Protein AF-A0A1G3LN55-F1 (afdb_monomer)

Solvent-accessible surface area (backbone atoms only — not comparable to full-atom values): 17208 Å² total; per-residue (Å²): 133,84,52,70,68,55,51,51,51,52,50,52,28,44,78,71,57,68,30,62,42,51,22,52,36,75,87,53,45,70,43,80,27,40,47,77,47,77,47,79,44,80,34,65,88,48,56,31,31,36,41,35,37,77,65,36,55,48,76,45,47,34,82,41,38,34,24,49,45,61,85,44,69,45,36,53,71,71,66,50,71,68,41,53,31,26,24,47,59,94,80,43,69,46,73,30,40,30,63,49,74,45,81,49,78,67,41,65,65,49,75,52,52,38,33,47,100,63,39,27,37,51,42,87,75,34,18,36,34,34,47,44,75,74,60,78,73,61,90,69,87,74,88,74,76,94,72,95,68,86,87,86,73,89,76,64,65,59,93,60,53,74,70,54,54,49,49,28,42,51,51,22,36,51,51,54,27,70,41,61,63,71,68,82,44,85,43,70,68,50,32,61,75,73,41,58,84,50,50,65,40,31,50,26,34,19,48,20,49,52,24,47,58,48,20,62,64,34,54,78,73,45,47,77,49,75,58,97,92,50,72,52,72,46,76,63,23,62,63,28,47,55,51,18,54,52,23,44,57,52,24,52,53,43,47,54,54,52,38,66,70,57,84,72,78,75,67,84,78,71,69,94,69,79,80,81,69,100,50,99,79,52,96,77,75,53,95,72,66,86,40,78,79,73,77,111

Nearest PDB structures (foldseek):
  6frh-assembly2_B  TM=8.136E-01  e=1.483E-07  Synechocystis sp. PCC 6803 substr. Kazusa
  1mi8-assembly1_A-2  TM=8.433E-01  e=3.214E-07  Synechocystis sp. PCC 6803
  4o1r-assembly1_A  TM=8.369E-01  e=3.794E-07  Nostoc punctiforme PCC 73102
  4e2u-assembly1_A  TM=7.409E-01  e=1.990E-06  Pyrococcus horikoshii OT3
  2jnq-assembly1_A  TM=7.695E-01  e=6.118E-05  Methanocaldococcus jannaschii

Foldseek 3Di:
DDDPVRVVVQVVCLVVQNDWFWAAALVGFTDTFTWPDKDKDFWQPFWKKWWAWPQGIDIDTQQWWFALHLVDIDGNVPDDFQRWTWFDDPRHIDTITTHDMDTDHGDRIDMFIQTPDSQWGADPRRRTITGTDCPLQPPDDDPDDDDDDDDDDPPPSPLDDPVLLLVLLQVLQVVLCVQPPRPPRNDPVCCVPPPVVCVLLSVLSSLLVSLVVVLVVCVVVWDWDDDPHDIDTDRDSVVSNVSNVVSVVVNVVVSVVVNVVDPDPPPDPDPPDPPDDPDPVDRPPDPPPPDPVNVD

Sequence (296 aa):
MLNDTQKALIKAAFDQGTLKVRSVSPEGKMEWQRVLQVQRAEVPWETIQEGCTTRGDFVLTAGHRVFLNPTEKLEMQELSTGDCILTVKGEEVTWAMFRQRRTLPSRQFMYDLTADQWHNFVLHRSGIVVSNCPDKFYHFRPPEWEGNIGQYNRIFGQIWEDAELKLYLEWAVDEWDTAPPSTRVRTLNHLCNGYPEWRGAIFWQAIAHACFAMSLNWIADEFDYSIGGVSLSIEKSSKYESMKQNAEGQFDKATEQKARTVKYIRGLQQPRFGIGIRSAFGPQVGRGVLSPRNFL

Radius of gyration: 32.46 Å; Cα contacts (8 Å, |Δi|>4): 429; chains: 1; bounding box: 88×35×98 Å

pLDDT: mean 80.08, std 19.09, range [26.42, 97.31]

Structure (mmCIF, N/CA/C/O backbone):
data_AF-A0A1G3LN55-F1
#
_entry.id   AF-A0A1G3LN55-F1
#
loop_
_atom_site.group_PDB
_atom_site.id
_atom_site.type_symbol
_atom_site.label_atom_id
_atom_site.label_alt_id
_atom_site.label_comp_id
_atom_site.label_asym_id
_atom_site.label_entity_id
_atom_site.label_seq_id
_atom_site.pdbx_PDB_ins_code
_atom_site.Cartn_x
_atom_site.Cartn_y
_atom_site.Cartn_z
_atom_site.occupancy
_atom_site.B_iso_or_equiv
_atom_site.auth_seq_id
_atom_site.auth_comp_id
_atom_site.auth_asym_id
_atom_site.auth_atom_id
_atom_site.pdbx_PDB_model_num
ATOM 1 N N . MET A 1 1 ? 10.517 -13.643 -29.770 1.00 66.81 1 MET A N 1
ATOM 2 C CA . MET A 1 1 ? 11.118 -13.965 -28.455 1.00 66.81 1 MET A CA 1
ATOM 3 C C . MET A 1 1 ? 12.580 -13.560 -28.490 1.00 66.81 1 MET A C 1
ATOM 5 O O . MET A 1 1 ? 13.156 -13.611 -29.568 1.00 66.81 1 MET A O 1
ATOM 9 N N . LEU A 1 2 ? 13.152 -13.141 -27.358 1.00 85.62 2 LEU A N 1
ATOM 10 C CA . LEU A 1 2 ? 14.576 -12.799 -27.265 1.00 85.62 2 LEU A CA 1
ATOM 11 C C . LEU A 1 2 ? 15.431 -14.071 -27.200 1.00 85.62 2 LEU A C 1
ATOM 13 O O . LEU A 1 2 ? 15.057 -15.016 -26.500 1.00 85.62 2 LEU A O 1
ATOM 17 N N . ASN A 1 3 ? 16.566 -14.084 -27.897 1.00 93.81 3 ASN A N 1
ATOM 18 C CA . ASN A 1 3 ? 17.553 -15.162 -27.793 1.00 93.81 3 ASN A CA 1
ATOM 19 C C . ASN A 1 3 ? 18.407 -15.019 -26.514 1.00 93.81 3 ASN A C 1
ATOM 21 O O . ASN A 1 3 ? 18.376 -13.984 -25.843 1.00 93.81 3 ASN A O 1
ATOM 25 N N . ASP A 1 4 ? 19.159 -16.057 -26.149 1.00 94.06 4 ASP A N 1
ATOM 26 C CA . ASP A 1 4 ? 19.910 -16.062 -24.884 1.00 94.06 4 ASP A CA 1
ATOM 27 C C . ASP A 1 4 ? 21.049 -15.038 -24.863 1.00 94.06 4 ASP A C 1
ATOM 29 O O . ASP A 1 4 ? 21.309 -14.427 -23.827 1.00 94.06 4 ASP A O 1
ATOM 33 N N . THR A 1 5 ? 21.647 -14.750 -26.020 1.00 95.38 5 THR A N 1
ATOM 34 C CA . THR A 1 5 ? 22.624 -13.666 -26.175 1.00 95.38 5 THR A CA 1
ATOM 35 C C . THR A 1 5 ? 22.005 -12.306 -25.838 1.00 95.38 5 THR A C 1
ATOM 37 O O . THR A 1 5 ? 22.582 -11.534 -25.080 1.00 95.38 5 THR A O 1
ATOM 40 N N . GLN A 1 6 ? 20.800 -12.020 -26.334 1.00 93.06 6 GLN A N 1
ATOM 41 C CA . GLN A 1 6 ? 20.067 -10.786 -26.045 1.00 93.06 6 GLN A CA 1
ATOM 42 C C . GLN A 1 6 ? 19.694 -10.688 -24.564 1.00 93.06 6 GLN A C 1
ATOM 44 O O . GLN A 1 6 ? 19.837 -9.620 -23.974 1.00 93.06 6 GLN A O 1
ATOM 49 N N . LYS A 1 7 ? 19.262 -11.791 -23.939 1.00 92.62 7 LYS A N 1
ATOM 50 C CA . LYS A 1 7 ? 18.975 -11.816 -22.494 1.00 92.62 7 LYS A CA 1
ATOM 51 C C . LYS A 1 7 ? 20.227 -11.519 -21.668 1.00 92.62 7 LYS A C 1
ATOM 53 O O . LYS A 1 7 ? 20.154 -10.728 -20.732 1.00 92.62 7 LYS A O 1
ATOM 58 N N . ALA A 1 8 ? 21.365 -12.117 -22.026 1.00 94.31 8 ALA A N 1
ATOM 59 C CA . ALA A 1 8 ? 22.637 -11.880 -21.351 1.00 94.31 8 ALA A CA 1
ATOM 60 C C . ALA A 1 8 ? 23.091 -10.419 -21.485 1.00 94.31 8 ALA A C 1
ATOM 62 O O . ALA A 1 8 ? 23.514 -9.824 -20.497 1.00 94.31 8 ALA A O 1
ATOM 63 N N . LEU A 1 9 ? 22.930 -9.818 -22.669 1.00 95.12 9 LEU A N 1
ATOM 64 C CA . LEU A 1 9 ? 23.232 -8.402 -22.897 1.00 95.12 9 LEU A CA 1
ATOM 65 C C . LEU A 1 9 ? 22.338 -7.474 -22.067 1.00 95.12 9 LEU A C 1
ATOM 67 O O . LEU A 1 9 ? 22.842 -6.533 -21.463 1.00 95.12 9 LEU A O 1
ATOM 71 N N . ILE A 1 10 ? 21.030 -7.745 -21.995 1.00 94.06 10 ILE A N 1
ATOM 72 C CA . ILE A 1 10 ? 20.096 -6.952 -21.178 1.00 94.06 10 ILE A CA 1
ATOM 73 C C . ILE A 1 10 ? 20.454 -7.059 -19.696 1.00 94.06 10 ILE A C 1
ATOM 75 O O . ILE A 1 10 ? 20.487 -6.043 -19.006 1.00 94.06 10 ILE A O 1
ATOM 79 N N . LYS A 1 11 ? 20.756 -8.271 -19.215 1.00 93.44 11 LYS A N 1
ATOM 80 C CA . LYS A 1 11 ? 21.173 -8.489 -17.828 1.00 93.44 11 LYS A CA 1
ATOM 81 C C . LYS A 1 11 ? 22.470 -7.740 -17.516 1.00 93.44 11 LYS A C 1
ATOM 83 O O . LYS A 1 11 ? 22.507 -6.992 -16.551 1.00 93.44 11 LYS A O 1
ATOM 88 N N . ALA A 1 12 ? 23.484 -7.860 -18.373 1.00 95.31 12 ALA A N 1
ATOM 89 C CA . ALA A 1 12 ? 24.742 -7.138 -18.207 1.00 95.31 12 ALA A CA 1
ATOM 90 C C . ALA A 1 12 ? 24.539 -5.613 -18.213 1.00 95.31 12 ALA A C 1
ATOM 92 O O . ALA A 1 12 ? 25.119 -4.917 -17.385 1.00 95.31 12 ALA A O 1
ATOM 93 N N . ALA A 1 13 ? 23.685 -5.092 -19.101 1.00 95.50 13 ALA A N 1
ATOM 94 C CA . ALA A 1 13 ? 23.355 -3.669 -19.137 1.00 95.50 13 ALA A CA 1
ATOM 95 C C . ALA A 1 13 ? 22.621 -3.209 -17.867 1.00 95.50 13 ALA A C 1
ATOM 97 O O . ALA A 1 13 ? 22.861 -2.104 -17.382 1.00 95.50 13 ALA A O 1
ATOM 98 N N . PHE A 1 14 ? 21.739 -4.041 -17.309 1.00 93.44 14 PHE A N 1
ATOM 99 C CA . PHE A 1 14 ? 21.073 -3.751 -16.041 1.00 93.44 14 PHE A CA 1
ATOM 100 C C . PHE A 1 14 ? 22.071 -3.732 -14.877 1.00 93.44 14 PHE A C 1
ATOM 102 O O . PHE A 1 14 ? 22.136 -2.737 -14.159 1.00 93.44 14 PHE A O 1
ATOM 109 N N . ASP A 1 15 ? 22.910 -4.766 -14.760 1.00 91.81 15 ASP A N 1
ATOM 110 C CA . ASP A 1 15 ? 23.925 -4.896 -13.705 1.00 91.81 15 ASP A CA 1
ATOM 111 C C . ASP A 1 15 ? 24.950 -3.742 -13.748 1.00 91.81 15 ASP A C 1
ATOM 113 O O . ASP A 1 15 ? 25.413 -3.264 -12.715 1.00 91.81 15 ASP A O 1
ATOM 117 N N . GLN A 1 16 ? 25.269 -3.240 -14.947 1.00 94.56 16 GLN A N 1
ATOM 118 C CA . GLN A 1 16 ? 26.146 -2.081 -15.160 1.00 94.56 16 GLN A CA 1
ATOM 119 C C . GLN A 1 16 ? 25.432 -0.726 -15.013 1.00 94.56 16 GLN A C 1
ATOM 121 O O . GLN A 1 16 ? 26.077 0.319 -15.090 1.00 94.56 16 GLN A O 1
ATOM 126 N N . GLY A 1 17 ? 24.106 -0.708 -14.847 1.00 91.88 17 GLY A N 1
ATOM 127 C CA . GLY A 1 17 ? 23.321 0.524 -14.765 1.00 91.88 17 GLY A CA 1
ATOM 128 C C . GLY A 1 17 ? 23.190 1.295 -16.082 1.00 91.88 17 GLY A C 1
ATOM 129 O O . GLY A 1 17 ? 22.869 2.482 -16.069 1.00 91.88 17 GLY A O 1
ATOM 130 N N . THR A 1 18 ? 23.444 0.649 -17.219 1.00 95.88 18 THR A N 1
ATOM 131 C CA . THR A 1 18 ? 23.357 1.244 -18.560 1.00 95.88 18 THR A CA 1
ATOM 132 C C . THR A 1 18 ? 22.047 0.915 -19.274 1.00 95.88 18 THR A C 1
ATOM 134 O O . THR A 1 18 ? 21.755 1.515 -20.310 1.00 95.88 18 THR A O 1
ATOM 137 N N . LEU A 1 19 ? 21.232 0.003 -18.727 1.00 96.19 19 LEU A N 1
ATOM 138 C CA . LEU A 1 19 ? 19.910 -0.306 -19.263 1.00 96.19 19 LEU A CA 1
ATOM 139 C C . LEU A 1 19 ? 18.981 0.905 -19.126 1.00 96.19 19 LEU A C 1
ATOM 141 O O . LEU A 1 19 ? 18.782 1.433 -18.030 1.00 96.19 19 LEU A O 1
ATOM 145 N N . LYS A 1 20 ? 18.387 1.317 -20.249 1.00 95.44 20 LYS A N 1
ATOM 146 C CA . LYS A 1 20 ? 17.459 2.446 -20.319 1.00 95.44 20 LYS A CA 1
ATOM 147 C C . LYS A 1 20 ? 16.117 2.042 -20.912 1.00 95.44 20 LYS A C 1
ATOM 149 O O . LYS A 1 20 ? 16.038 1.156 -21.761 1.00 95.44 20 LYS A O 1
ATOM 154 N N . VAL A 1 21 ? 15.078 2.752 -20.499 1.00 94.94 21 VAL A N 1
ATOM 155 C CA . VAL A 1 21 ? 13.712 2.664 -21.018 1.00 94.94 21 VAL A CA 1
ATOM 156 C C . VAL A 1 21 ? 13.250 4.037 -21.477 1.00 94.94 21 VAL A C 1
ATOM 158 O O . VAL A 1 21 ? 13.750 5.062 -21.018 1.00 94.94 21 VAL A O 1
ATOM 161 N N . ARG A 1 22 ? 12.295 4.058 -22.404 1.00 95.75 22 ARG A N 1
ATOM 162 C CA . ARG A 1 22 ? 11.648 5.306 -22.810 1.00 95.75 22 ARG A CA 1
ATOM 163 C C . ARG A 1 22 ? 10.697 5.742 -21.709 1.00 95.75 22 ARG A C 1
ATOM 165 O O . ARG A 1 22 ? 9.864 4.943 -21.288 1.00 95.75 22 ARG A O 1
ATOM 172 N N . SER A 1 23 ? 10.821 6.990 -21.300 1.00 95.06 23 SER A N 1
ATOM 173 C CA . SER A 1 23 ? 10.019 7.663 -20.287 1.00 95.06 23 SER A CA 1
ATOM 174 C C . SER A 1 23 ? 9.552 9.008 -20.843 1.00 95.06 23 SER A C 1
ATOM 176 O O . SER A 1 23 ? 10.120 9.501 -21.820 1.00 95.06 23 SER A O 1
ATOM 178 N N . VAL A 1 24 ? 8.503 9.586 -20.268 1.00 95.62 24 VAL A N 1
ATOM 179 C CA . VAL A 1 24 ? 7.967 10.890 -20.667 1.00 95.62 24 VAL A CA 1
ATOM 180 C C . VAL A 1 24 ? 8.116 11.874 -19.511 1.00 95.62 24 VAL A C 1
ATOM 182 O O . VAL A 1 24 ? 7.662 11.597 -18.402 1.00 95.62 24 VAL A O 1
ATOM 185 N N . SER A 1 25 ? 8.766 13.008 -19.774 1.00 93.44 25 SER A N 1
ATOM 186 C CA . SER A 1 25 ? 8.948 14.088 -18.804 1.00 93.44 25 SER A CA 1
ATOM 187 C C . SER A 1 25 ? 7.628 14.833 -18.541 1.00 93.44 25 SER A C 1
ATOM 189 O O . SER A 1 25 ? 6.718 14.769 -19.376 1.00 93.44 25 SER A O 1
ATOM 191 N N . PRO A 1 26 ? 7.511 15.596 -17.438 1.00 90.94 26 PRO A N 1
ATOM 192 C CA . PRO A 1 26 ? 6.339 16.434 -17.159 1.00 90.94 26 PRO A CA 1
ATOM 193 C C . PRO A 1 26 ? 6.025 17.458 -18.263 1.00 90.94 26 PRO A C 1
ATOM 195 O O . PRO A 1 26 ? 4.875 17.843 -18.451 1.00 90.94 26 PRO A O 1
ATOM 198 N N . GLU A 1 27 ? 7.029 17.871 -19.037 1.00 91.88 27 GLU A N 1
ATOM 199 C CA . GLU A 1 27 ? 6.886 18.769 -20.190 1.00 91.88 27 GLU A CA 1
ATOM 200 C C . GLU A 1 27 ? 6.427 18.041 -21.466 1.00 91.88 27 GLU A C 1
ATOM 202 O O . GLU A 1 27 ? 6.316 18.657 -22.526 1.00 91.88 27 GLU A O 1
ATOM 207 N N . GLY A 1 28 ? 6.186 16.728 -21.395 1.00 92.00 28 GLY A N 1
ATOM 208 C CA . GLY A 1 28 ? 5.745 15.916 -22.526 1.00 92.00 28 GLY A CA 1
ATOM 209 C C . GLY A 1 28 ? 6.860 15.559 -23.506 1.00 92.00 28 GLY A C 1
ATOM 210 O O . GLY A 1 28 ? 6.577 15.304 -24.677 1.00 92.00 28 GLY A O 1
ATOM 211 N N . LYS A 1 29 ? 8.124 15.535 -23.063 1.00 94.19 29 LYS A N 1
ATOM 212 C CA . LYS A 1 29 ? 9.258 15.096 -23.890 1.00 94.19 29 LYS A CA 1
ATOM 213 C C . LYS A 1 29 ? 9.589 13.636 -23.622 1.00 94.19 29 LYS A C 1
ATOM 215 O O . LYS A 1 29 ? 9.590 13.198 -22.477 1.00 94.19 29 LYS A O 1
ATOM 220 N N . MET A 1 30 ? 9.882 12.883 -24.679 1.00 95.00 30 MET A N 1
ATOM 221 C CA . MET A 1 30 ? 10.341 11.503 -24.546 1.00 95.00 30 MET A CA 1
ATOM 222 C C . MET A 1 30 ? 11.847 11.474 -24.298 1.00 95.00 30 MET A C 1
ATOM 224 O O . MET A 1 30 ? 12.619 12.051 -25.062 1.00 95.00 30 MET A O 1
ATOM 228 N N . GLU A 1 31 ? 12.259 10.767 -23.252 1.00 95.38 31 GLU A N 1
ATOM 229 C CA . GLU A 1 31 ? 13.654 10.639 -22.848 1.00 95.38 31 GLU A CA 1
ATOM 230 C C . GLU A 1 31 ? 14.001 9.193 -22.488 1.00 95.38 31 GLU A C 1
ATOM 232 O O . GLU A 1 31 ? 13.156 8.400 -22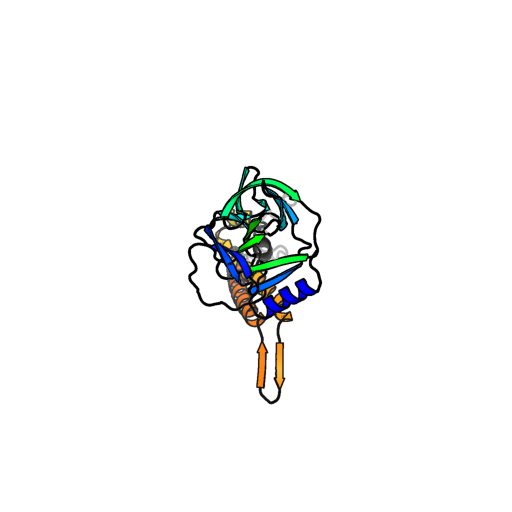.066 1.00 95.38 31 GLU A O 1
ATOM 237 N N . TRP A 1 32 ? 15.278 8.842 -22.640 1.00 95.25 32 TRP A N 1
ATOM 238 C CA . TRP A 1 32 ? 15.796 7.547 -22.213 1.00 95.25 32 TRP A CA 1
ATOM 239 C C . TRP A 1 32 ? 16.266 7.618 -20.765 1.00 95.25 32 TRP A C 1
ATOM 241 O O . TRP A 1 32 ? 17.344 8.147 -20.488 1.00 95.25 32 TRP A O 1
ATOM 251 N N . GLN A 1 33 ? 15.489 7.019 -19.870 1.00 94.50 33 GLN A N 1
ATOM 252 C CA . GLN A 1 33 ? 15.767 6.986 -18.439 1.00 94.50 33 GLN A CA 1
ATOM 253 C C . GLN A 1 33 ? 16.345 5.642 -18.019 1.00 94.50 33 GLN A C 1
ATOM 255 O O . GLN A 1 33 ? 16.006 4.599 -18.582 1.00 94.50 33 GLN A O 1
ATOM 260 N N . ARG A 1 34 ? 17.255 5.664 -17.045 1.00 93.62 34 ARG A N 1
ATOM 261 C CA . ARG A 1 34 ? 17.884 4.453 -16.510 1.00 93.62 34 ARG A CA 1
ATOM 262 C C . ARG A 1 34 ? 16.844 3.594 -15.789 1.00 93.62 34 ARG A C 1
ATOM 264 O O . ARG A 1 34 ? 15.972 4.113 -15.099 1.00 93.62 34 ARG A O 1
ATOM 271 N N . VAL A 1 35 ? 16.960 2.275 -15.919 1.00 91.75 35 VAL A N 1
ATOM 272 C CA . VAL A 1 35 ? 16.199 1.333 -15.090 1.00 91.75 35 VAL A CA 1
ATOM 273 C C . VAL A 1 35 ? 16.936 1.146 -13.767 1.00 91.75 35 VAL A C 1
ATOM 275 O O . VAL A 1 35 ? 18.089 0.717 -13.751 1.00 91.75 35 VAL A O 1
ATOM 278 N N . LEU A 1 36 ? 16.275 1.485 -12.665 1.00 86.81 36 LEU A N 1
ATOM 279 C CA . LEU A 1 36 ? 16.809 1.383 -11.307 1.00 86.81 36 LEU A CA 1
ATOM 280 C C . LEU A 1 36 ? 16.535 0.010 -10.695 1.00 86.81 36 LEU A C 1
ATOM 282 O O . LEU A 1 36 ? 17.406 -0.578 -10.062 1.00 86.81 36 LEU A O 1
ATOM 286 N N . GLN A 1 37 ? 15.328 -0.511 -10.907 1.00 85.81 37 GLN A N 1
ATOM 287 C CA . GLN A 1 37 ? 14.884 -1.777 -10.337 1.00 85.81 37 GLN A CA 1
ATOM 288 C C . GLN A 1 37 ? 13.956 -2.494 -11.312 1.00 85.81 37 GLN A C 1
ATOM 290 O O . GLN A 1 37 ? 13.260 -1.864 -12.105 1.00 85.81 37 GLN A O 1
ATOM 295 N N . VAL A 1 38 ? 13.938 -3.819 -11.233 1.00 87.44 38 VAL A N 1
ATOM 296 C CA . VAL A 1 38 ? 12.929 -4.669 -11.864 1.00 87.44 38 VAL A CA 1
ATOM 297 C C . VAL A 1 38 ? 12.271 -5.501 -10.774 1.00 87.44 38 VAL A C 1
ATOM 299 O O . VAL A 1 38 ? 12.951 -5.997 -9.875 1.00 87.44 38 VAL A O 1
ATOM 302 N N . GLN A 1 39 ? 10.952 -5.624 -10.827 1.00 83.69 39 GLN A N 1
ATOM 303 C CA . GLN A 1 39 ? 10.164 -6.284 -9.797 1.00 83.69 39 GLN A CA 1
ATOM 304 C C . GLN A 1 39 ? 9.295 -7.377 -10.412 1.00 83.69 39 GLN A C 1
ATOM 306 O O . GLN A 1 39 ? 8.778 -7.254 -11.525 1.00 83.69 39 GLN A O 1
ATOM 311 N N . ARG A 1 40 ? 9.148 -8.469 -9.664 1.00 86.00 40 ARG A N 1
ATOM 312 C CA . ARG A 1 40 ? 8.197 -9.545 -9.937 1.00 86.00 40 ARG A CA 1
ATOM 313 C C . ARG A 1 40 ? 7.280 -9.635 -8.727 1.00 86.00 40 ARG A C 1
ATOM 315 O O . ARG A 1 40 ? 7.716 -10.133 -7.693 1.00 86.00 40 ARG A O 1
ATOM 322 N N . ALA A 1 41 ? 6.048 -9.172 -8.877 1.00 79.69 41 ALA A N 1
ATOM 323 C CA . ALA A 1 41 ? 5.046 -9.195 -7.820 1.00 79.69 41 ALA A CA 1
ATOM 324 C C . ALA A 1 41 ? 4.159 -10.436 -7.954 1.00 79.69 41 ALA A C 1
ATOM 326 O O . ALA A 1 41 ? 3.776 -10.808 -9.069 1.00 79.69 41 ALA A O 1
ATOM 327 N N . GLU A 1 42 ? 3.832 -11.063 -6.825 1.00 79.00 42 GLU A N 1
ATOM 328 C CA . GLU A 1 42 ? 2.742 -12.035 -6.755 1.00 79.00 42 GLU A CA 1
ATOM 329 C C . GLU A 1 42 ? 1.413 -11.290 -6.760 1.00 79.00 42 GLU A C 1
ATOM 331 O O . GLU A 1 42 ? 1.221 -10.358 -5.989 1.00 79.00 42 GLU A O 1
ATOM 336 N N . VAL A 1 43 ? 0.514 -11.665 -7.669 1.00 82.69 43 VAL A N 1
ATOM 337 C CA . VAL A 1 43 ? -0.764 -10.963 -7.864 1.00 82.69 43 VAL A CA 1
ATOM 338 C C . VAL A 1 43 ? -1.983 -11.890 -8.032 1.00 82.69 43 VAL A C 1
ATOM 340 O O . VAL A 1 43 ? -2.902 -11.544 -8.778 1.00 82.69 43 VAL A O 1
ATOM 343 N N . PRO A 1 44 ? -2.059 -13.072 -7.381 1.00 78.56 44 PRO A N 1
ATOM 344 C CA . PRO A 1 44 ? -3.189 -13.980 -7.584 1.00 78.56 44 PRO A CA 1
ATOM 345 C C . PRO A 1 44 ? -4.534 -13.400 -7.110 1.00 78.56 44 PRO A C 1
ATOM 347 O O . PRO A 1 44 ? -5.577 -13.857 -7.575 1.00 78.56 44 PRO A O 1
ATOM 350 N N . TRP A 1 45 ? -4.512 -12.404 -6.217 1.00 83.50 45 TRP A N 1
ATOM 351 C CA . TRP A 1 45 ? -5.690 -11.685 -5.715 1.00 83.50 45 TRP A CA 1
ATOM 352 C C . TRP A 1 45 ? -6.064 -10.445 -6.542 1.00 83.50 45 TRP A C 1
ATOM 354 O O . TRP A 1 45 ? -7.148 -9.897 -6.359 1.00 83.50 45 TRP A O 1
ATOM 364 N N . GLU A 1 46 ? -5.197 -9.990 -7.449 1.00 84.88 46 GLU A N 1
ATOM 365 C CA . GLU A 1 46 ? -5.453 -8.793 -8.251 1.00 84.88 46 GLU A CA 1
ATOM 366 C C . GLU A 1 46 ? -6.359 -9.095 -9.446 1.00 84.88 46 GLU A C 1
ATOM 368 O O . GLU A 1 46 ? -6.292 -10.152 -10.083 1.00 84.88 46 GLU A O 1
ATOM 373 N N . THR A 1 47 ? -7.160 -8.103 -9.830 1.00 89.75 47 THR A N 1
ATOM 374 C CA . THR A 1 47 ? -7.915 -8.171 -11.084 1.00 89.75 47 THR A CA 1
ATOM 375 C C . THR A 1 47 ? -7.004 -7.790 -12.246 1.00 89.75 47 THR A C 1
ATOM 377 O O . THR A 1 47 ? -6.528 -6.659 -12.328 1.00 89.75 47 THR A O 1
ATOM 380 N N . ILE A 1 48 ? -6.779 -8.719 -13.176 1.00 95.06 48 ILE A N 1
ATOM 381 C CA . ILE A 1 48 ? -5.982 -8.472 -14.383 1.00 95.06 48 ILE A CA 1
ATOM 382 C C . ILE A 1 48 ? -6.900 -8.001 -15.509 1.00 95.06 48 ILE A C 1
ATOM 384 O O . ILE A 1 48 ? -7.899 -8.651 -15.818 1.00 95.06 48 ILE A O 1
ATOM 388 N N . GLN A 1 49 ? -6.553 -6.889 -16.153 1.00 95.62 49 GLN A N 1
ATOM 389 C CA . GLN A 1 49 ? -7.325 -6.315 -17.251 1.00 95.62 49 GLN A CA 1
ATOM 390 C C . GLN A 1 49 ? -6.464 -6.172 -18.505 1.00 95.62 49 GLN A C 1
ATOM 392 O O . GLN A 1 49 ? -5.304 -5.766 -18.448 1.00 95.62 49 GLN A O 1
ATOM 397 N N . GLU A 1 50 ? -7.045 -6.496 -19.656 1.00 96.75 50 GLU A N 1
ATOM 398 C CA . GLU A 1 50 ? -6.505 -6.113 -20.955 1.00 96.75 50 GLU A CA 1
ATOM 399 C C . GLU A 1 50 ? -7.252 -4.883 -21.466 1.00 96.75 50 GLU A C 1
ATOM 401 O O . GLU A 1 50 ? -8.478 -4.908 -21.600 1.00 96.75 50 GLU A O 1
ATOM 406 N N . GLY A 1 51 ? -6.507 -3.817 -21.739 1.00 95.81 51 GLY A N 1
ATOM 407 C CA . GLY A 1 51 ? -6.992 -2.607 -22.381 1.00 95.81 51 GLY A CA 1
ATOM 408 C C . GLY A 1 51 ? -6.653 -2.601 -23.865 1.00 95.81 51 GLY A C 1
ATOM 409 O O . GLY A 1 51 ? -5.556 -2.988 -24.264 1.00 95.81 51 GLY A O 1
ATOM 410 N N . CYS A 1 52 ? -7.588 -2.128 -24.683 1.00 96.00 52 CYS A N 1
ATOM 411 C CA . CYS A 1 52 ? -7.410 -1.954 -26.119 1.00 96.00 52 CYS A CA 1
ATOM 412 C C . CYS A 1 52 ? -7.443 -0.463 -26.457 1.00 96.00 52 CYS A C 1
ATOM 414 O O . CYS A 1 52 ? -8.395 0.242 -26.110 1.00 96.00 52 CYS A O 1
ATOM 416 N N . THR A 1 53 ? -6.423 0.022 -27.163 1.00 95.50 53 THR A N 1
ATOM 417 C CA . THR A 1 53 ? -6.388 1.389 -27.704 1.00 95.50 53 THR A CA 1
ATOM 418 C C . THR A 1 53 ? -6.451 1.379 -29.228 1.00 95.50 53 THR A C 1
ATOM 420 O O . THR A 1 53 ? -6.311 0.344 -29.877 1.00 95.50 53 THR A O 1
ATOM 423 N N . THR A 1 54 ? -6.560 2.556 -29.842 1.00 93.81 54 THR A N 1
ATOM 424 C CA . THR A 1 54 ? -6.350 2.720 -31.291 1.00 93.81 54 THR A CA 1
ATOM 425 C C . THR A 1 54 ? -4.949 2.325 -31.775 1.00 93.81 54 THR A C 1
ATOM 427 O O . THR A 1 54 ? -4.751 2.228 -32.985 1.00 93.81 54 THR A O 1
ATOM 430 N N . ARG A 1 55 ? -3.974 2.122 -30.877 1.00 89.94 55 ARG A N 1
ATOM 431 C CA . ARG A 1 55 ? -2.577 1.792 -31.213 1.00 89.94 55 ARG A CA 1
ATOM 432 C C . ARG A 1 55 ? -2.166 0.365 -30.882 1.00 89.94 55 ARG A C 1
ATOM 434 O O . ARG A 1 55 ? -1.141 -0.089 -31.378 1.00 89.94 55 ARG A O 1
ATOM 441 N N . GLY A 1 56 ? -2.957 -0.333 -30.081 1.00 92.31 56 GLY A N 1
ATOM 442 C CA . GLY A 1 56 ? -2.683 -1.703 -29.685 1.00 92.31 56 GLY A CA 1
ATOM 443 C C . GLY A 1 56 ? -3.140 -2.000 -28.268 1.00 92.31 56 GLY A C 1
ATOM 444 O O . GLY A 1 56 ? -3.626 -1.122 -27.543 1.00 92.31 56 GLY A O 1
ATOM 445 N N . ASP A 1 57 ? -2.944 -3.258 -27.900 1.00 95.12 57 ASP A N 1
ATOM 446 C CA . ASP A 1 57 ? -3.433 -3.824 -26.652 1.00 95.12 57 ASP A CA 1
ATOM 447 C C . ASP A 1 57 ? -2.341 -3.848 -25.585 1.00 95.12 57 ASP A C 1
ATOM 449 O O . ASP A 1 57 ? -1.142 -3.960 -25.872 1.00 95.12 57 ASP A O 1
ATOM 453 N N . PHE A 1 58 ? -2.763 -3.762 -24.332 1.00 95.44 58 PHE A N 1
ATOM 454 C CA . PHE A 1 58 ? -1.897 -3.789 -23.164 1.00 95.44 58 PHE A CA 1
ATOM 455 C C . PHE A 1 58 ? -2.575 -4.526 -22.014 1.00 95.44 58 PHE A C 1
ATOM 457 O O . PHE A 1 58 ? -3.796 -4.603 -21.953 1.00 95.44 58 PHE A O 1
ATOM 464 N N . VAL A 1 59 ? -1.779 -5.087 -21.104 1.00 95.44 59 VAL A N 1
ATOM 465 C CA . VAL A 1 59 ? -2.278 -5.859 -19.960 1.00 95.44 59 VAL A CA 1
ATOM 466 C C . VAL A 1 59 ? -1.691 -5.284 -18.686 1.00 95.44 59 VAL A C 1
ATOM 468 O O . VAL A 1 59 ? -0.471 -5.177 -18.584 1.00 95.44 59 VAL A O 1
ATOM 471 N N . LEU A 1 60 ? -2.555 -4.951 -17.733 1.00 93.69 60 LEU A N 1
ATOM 472 C CA . LEU A 1 60 ? -2.212 -4.334 -16.454 1.00 93.69 60 LEU A CA 1
ATOM 473 C C . LEU A 1 60 ? -3.066 -4.924 -15.324 1.00 93.69 60 LEU A C 1
ATOM 475 O O . LEU A 1 60 ? -4.068 -5.597 -15.574 1.00 93.69 60 LEU A O 1
ATOM 479 N N . THR A 1 61 ? -2.678 -4.671 -14.075 1.00 92.06 61 THR A N 1
ATOM 480 C CA . THR A 1 61 ? -3.590 -4.839 -12.934 1.00 92.06 61 THR A CA 1
ATOM 481 C C . THR A 1 61 ? -4.623 -3.706 -12.933 1.00 92.06 61 THR A C 1
ATOM 483 O O . THR A 1 61 ? -4.368 -2.621 -13.457 1.00 92.06 61 THR A O 1
ATOM 486 N N . ALA A 1 62 ? -5.803 -3.951 -12.365 1.00 89.00 62 ALA A N 1
ATOM 487 C CA . ALA A 1 62 ? -6.915 -3.000 -12.331 1.00 89.00 62 ALA A CA 1
ATOM 488 C C . ALA A 1 62 ? -6.551 -1.656 -11.670 1.00 89.00 62 ALA A C 1
ATOM 490 O O . ALA A 1 62 ? -6.950 -0.610 -12.176 1.00 89.00 62 ALA A O 1
ATOM 491 N N . GLY A 1 63 ? -5.755 -1.682 -10.595 1.00 86.81 63 GLY A N 1
ATOM 492 C CA . GLY A 1 63 ? -5.271 -0.478 -9.907 1.00 86.81 63 GLY A CA 1
ATOM 493 C C . GLY A 1 63 ? -4.043 0.181 -10.549 1.00 86.81 63 GLY A C 1
ATOM 494 O O . GLY A 1 63 ? -3.565 1.202 -10.060 1.00 86.81 63 GLY A O 1
ATOM 495 N N . HIS A 1 64 ? -3.488 -0.381 -11.630 1.00 88.25 64 HIS A N 1
ATOM 496 C CA . HIS A 1 64 ? -2.317 0.212 -12.271 1.00 88.25 64 HIS A CA 1
ATOM 497 C C . HIS A 1 64 ? -2.691 1.502 -13.000 1.00 88.25 64 HIS A C 1
ATOM 499 O O . HIS A 1 64 ? -3.738 1.584 -13.644 1.00 88.25 64 HIS A O 1
ATOM 505 N N . ARG A 1 65 ? -1.811 2.503 -12.941 1.00 91.19 65 ARG A N 1
ATOM 506 C CA . ARG A 1 65 ? -2.092 3.843 -13.463 1.00 91.19 65 ARG A CA 1
ATOM 507 C C . ARG A 1 65 ? -1.514 4.051 -14.857 1.00 91.19 65 ARG A C 1
ATOM 509 O O . ARG A 1 65 ? -0.323 3.832 -15.087 1.00 91.19 65 ARG A O 1
ATOM 516 N N . VAL A 1 66 ? -2.349 4.551 -15.761 1.00 93.62 66 VAL A N 1
ATOM 517 C CA . VAL A 1 66 ? -1.958 5.030 -17.092 1.00 93.62 66 VAL A CA 1
ATOM 518 C C . VAL A 1 66 ? -2.002 6.554 -17.127 1.00 93.62 66 VAL A C 1
ATOM 520 O O . VAL A 1 66 ? -2.768 7.171 -16.390 1.00 93.62 66 VAL A O 1
ATOM 523 N N . PHE A 1 67 ? -1.195 7.175 -17.979 1.00 95.44 67 PHE A N 1
ATOM 524 C CA . PHE A 1 67 ? -1.199 8.631 -18.131 1.00 95.44 67 PHE A CA 1
ATOM 525 C C . PHE A 1 67 ? -2.247 9.075 -19.157 1.00 95.44 67 PHE A C 1
ATOM 527 O O . PHE A 1 67 ? -2.311 8.509 -20.247 1.00 95.44 67 PHE A O 1
ATOM 534 N N . LEU A 1 68 ? -3.033 10.107 -18.844 1.00 94.19 68 LEU A N 1
ATOM 535 C CA . LEU A 1 68 ? -3.916 10.791 -19.805 1.00 94.19 68 LEU A CA 1
ATOM 536 C C . LEU A 1 68 ? -3.174 11.951 -20.489 1.00 94.19 68 LEU A C 1
ATOM 538 O O . LEU A 1 68 ? -3.275 12.182 -21.695 1.00 94.19 68 LEU A O 1
ATOM 542 N N . ASN A 1 69 ? -2.345 12.645 -19.717 1.00 93.31 69 ASN A N 1
ATOM 543 C CA . ASN A 1 69 ? -1.381 13.646 -20.160 1.00 93.31 69 ASN A CA 1
ATOM 544 C C . ASN A 1 69 ? -0.107 13.504 -19.297 1.00 93.31 69 ASN A C 1
ATOM 546 O O . ASN A 1 69 ? -0.092 12.653 -18.413 1.00 93.31 69 ASN A O 1
ATOM 550 N N . PRO A 1 70 ? 0.983 14.254 -19.544 1.00 90.94 70 PRO A N 1
ATOM 551 C CA . PRO A 1 70 ? 2.252 14.048 -18.833 1.00 90.94 70 PRO A CA 1
ATOM 552 C C . PRO A 1 70 ? 2.197 14.146 -17.299 1.00 90.94 70 PRO A C 1
ATOM 554 O O . PRO A 1 70 ? 3.087 13.622 -16.632 1.00 90.94 70 PRO A O 1
ATOM 557 N N . THR A 1 71 ? 1.174 14.786 -16.727 1.00 87.69 71 THR A N 1
ATOM 558 C CA . THR A 1 71 ? 1.047 15.003 -15.276 1.00 87.69 71 THR A CA 1
ATOM 559 C C . THR A 1 71 ? -0.184 14.336 -14.658 1.00 87.69 71 THR A C 1
ATOM 561 O O . THR A 1 71 ? -0.212 14.108 -13.450 1.00 87.69 71 THR A O 1
ATOM 564 N N . GLU A 1 72 ? -1.178 13.966 -15.462 1.00 89.44 72 GLU A N 1
ATOM 565 C CA . GLU A 1 72 ? -2.435 13.365 -15.024 1.00 89.44 72 GLU A CA 1
ATOM 566 C C . GLU A 1 72 ? -2.476 11.865 -15.306 1.00 89.44 72 GLU A C 1
ATOM 568 O O . GLU A 1 72 ? -2.157 11.397 -16.406 1.00 89.44 72 GLU A O 1
ATOM 573 N N . LYS A 1 73 ? -2.917 11.105 -14.302 1.00 91.56 73 LYS A N 1
ATOM 574 C CA . LYS A 1 73 ? -2.978 9.647 -14.338 1.00 91.56 73 LYS A CA 1
ATOM 575 C C . LYS A 1 73 ? -4.364 9.167 -13.937 1.00 91.56 73 LYS A C 1
ATOM 577 O O . LYS A 1 73 ? -4.986 9.770 -13.069 1.00 91.56 73 LYS A O 1
ATOM 582 N N . LEU A 1 74 ? -4.777 8.042 -14.504 1.00 91.12 74 LEU A N 1
ATOM 583 C CA . LEU A 1 74 ? -6.021 7.363 -14.166 1.00 91.12 74 LEU A CA 1
ATOM 584 C C . LEU A 1 74 ? -5.762 5.868 -13.967 1.00 91.12 74 LEU A C 1
ATOM 586 O O . LEU A 1 74 ? -4.876 5.299 -14.613 1.00 91.12 74 LEU A O 1
ATOM 590 N N . GLU A 1 75 ? -6.501 5.227 -13.066 1.00 92.19 75 GLU A N 1
ATOM 591 C CA . GLU A 1 75 ? -6.395 3.781 -12.880 1.00 92.19 75 GLU A CA 1
ATOM 592 C C . GLU A 1 75 ? -7.011 3.023 -14.061 1.00 92.19 75 GLU A C 1
ATOM 594 O O . GLU A 1 75 ? -7.990 3.453 -14.672 1.00 92.19 75 GLU A O 1
ATOM 599 N N . MET A 1 76 ? -6.454 1.855 -14.381 1.00 92.31 76 MET A N 1
ATOM 600 C CA . MET A 1 76 ? -6.918 1.012 -15.485 1.00 92.31 76 MET A CA 1
ATOM 601 C C . MET A 1 76 ? -8.418 0.677 -15.365 1.00 92.31 76 MET A C 1
ATOM 603 O O . MET A 1 76 ? -9.140 0.669 -16.364 1.00 92.31 76 MET A O 1
ATOM 607 N N . GLN A 1 77 ? -8.909 0.460 -14.143 1.00 92.25 77 GLN A N 1
ATOM 608 C CA . GLN A 1 77 ? -10.322 0.186 -13.863 1.00 92.25 77 GLN A CA 1
ATOM 609 C C . GLN A 1 77 ? -11.264 1.388 -14.038 1.00 92.25 77 GLN A C 1
ATOM 611 O O . GLN A 1 77 ? -12.476 1.202 -14.184 1.00 92.25 77 GLN A O 1
ATOM 616 N N . GLU A 1 78 ? -10.733 2.606 -14.051 1.00 93.31 78 GLU A N 1
ATOM 617 C CA . GLU A 1 78 ? -11.503 3.846 -14.189 1.00 93.31 78 GLU A CA 1
ATOM 618 C C . GLU A 1 78 ? -11.599 4.307 -15.653 1.00 93.31 78 GLU A C 1
ATOM 620 O O . GLU A 1 78 ? -12.507 5.061 -15.997 1.00 93.31 78 GLU A O 1
ATOM 625 N N . LEU A 1 79 ? -10.737 3.790 -16.539 1.00 94.19 79 LEU A N 1
ATOM 626 C CA . LEU A 1 79 ? -10.745 4.128 -17.965 1.00 94.19 79 LEU A CA 1
ATOM 627 C C . LEU A 1 79 ? -12.067 3.777 -18.650 1.00 94.19 79 LEU A C 1
ATOM 629 O O . LEU A 1 79 ? -12.520 2.624 -18.641 1.00 94.19 79 LEU A O 1
ATOM 633 N N . SER A 1 80 ? -12.623 4.768 -19.333 1.00 95.69 80 SER A N 1
ATOM 634 C CA . SER A 1 80 ? -13.852 4.698 -20.109 1.00 95.69 80 SER A CA 1
ATOM 635 C C . SER A 1 80 ? -13.578 4.769 -21.609 1.00 95.69 80 SER A C 1
ATOM 637 O O . SER A 1 80 ? -12.574 5.298 -22.085 1.00 95.69 80 SER A O 1
ATOM 639 N N . THR A 1 81 ? -14.480 4.182 -22.398 1.00 96.12 81 THR A N 1
ATOM 640 C CA . THR A 1 81 ? -14.360 4.215 -23.863 1.00 96.12 81 THR A CA 1
ATOM 641 C C . THR A 1 81 ? -14.420 5.659 -24.352 1.00 96.12 81 THR A C 1
ATOM 643 O O . THR A 1 81 ? -15.361 6.375 -24.023 1.00 96.12 81 THR A O 1
ATOM 646 N N . GLY A 1 82 ? -13.441 6.063 -25.159 1.00 94.75 82 GLY A N 1
ATOM 647 C CA . GLY A 1 82 ? -13.282 7.442 -25.623 1.00 94.75 82 GLY A CA 1
ATOM 648 C C . GLY A 1 82 ? -12.166 8.216 -24.919 1.00 94.75 82 GLY A C 1
ATOM 649 O O . GLY A 1 82 ? -11.696 9.205 -25.481 1.00 94.75 82 GLY A O 1
ATOM 650 N N . ASP A 1 83 ? -11.681 7.749 -23.764 1.00 95.88 83 ASP A N 1
ATOM 651 C CA . ASP A 1 83 ? -10.590 8.414 -23.045 1.00 95.88 83 ASP A CA 1
ATOM 652 C C . ASP A 1 83 ? -9.311 8.455 -23.888 1.00 95.88 83 ASP A C 1
ATOM 654 O O . ASP A 1 83 ? -8.968 7.501 -24.591 1.00 95.88 83 ASP A O 1
ATOM 658 N N . CYS A 1 84 ? -8.587 9.571 -23.826 1.00 96.44 84 CYS A N 1
ATOM 659 C CA . CYS A 1 84 ? -7.328 9.750 -24.543 1.00 96.44 84 CYS A CA 1
ATOM 660 C C . CYS A 1 84 ? -6.148 9.445 -23.619 1.00 96.44 84 CYS A C 1
ATOM 662 O O . CYS A 1 84 ? -5.859 10.200 -22.698 1.00 96.44 84 CYS A O 1
ATOM 664 N N . ILE A 1 85 ? -5.450 8.348 -23.899 1.00 96.75 85 ILE A N 1
ATOM 665 C CA . ILE A 1 85 ? -4.293 7.884 -23.131 1.00 96.75 85 ILE A CA 1
ATOM 666 C C . ILE A 1 85 ? -3.014 8.379 -23.805 1.00 96.75 85 ILE A C 1
ATOM 668 O O . ILE A 1 85 ? -2.887 8.346 -25.034 1.00 96.75 85 ILE A O 1
ATOM 672 N N . LEU A 1 86 ? -2.049 8.808 -22.999 1.00 97.12 86 LEU A N 1
ATOM 673 C CA . LEU A 1 86 ? -0.726 9.223 -23.432 1.00 97.12 86 LEU A CA 1
ATOM 674 C C . LEU A 1 86 ? 0.060 8.034 -23.992 1.00 97.12 86 LEU A C 1
ATOM 676 O O . LEU A 1 86 ? 0.197 6.978 -23.369 1.00 97.12 86 LEU A O 1
ATOM 680 N N . THR A 1 87 ? 0.615 8.221 -25.182 1.00 96.38 87 THR A N 1
ATOM 681 C CA . THR A 1 87 ? 1.380 7.210 -25.906 1.00 96.38 87 THR A CA 1
ATOM 682 C C . THR A 1 87 ? 2.602 7.813 -26.588 1.00 96.38 87 THR A C 1
ATOM 684 O O . THR A 1 87 ? 2.674 9.010 -26.848 1.00 96.38 87 THR A O 1
ATOM 687 N N . VAL A 1 88 ? 3.557 6.969 -26.947 1.00 95.56 88 VAL A N 1
ATOM 688 C CA . VAL A 1 88 ? 4.747 7.342 -27.706 1.00 95.56 88 VAL A CA 1
ATOM 689 C C . VAL A 1 88 ? 4.779 6.535 -28.997 1.00 95.56 88 VAL A C 1
ATOM 691 O O . VAL A 1 88 ? 4.707 5.305 -28.974 1.00 95.56 88 VAL A O 1
ATOM 694 N N . LYS A 1 89 ? 4.913 7.219 -30.138 1.00 91.69 89 LYS A N 1
ATOM 695 C CA . LYS A 1 89 ? 5.136 6.591 -31.449 1.00 91.69 89 LYS A CA 1
ATOM 696 C C . LYS A 1 89 ? 6.409 7.153 -32.058 1.00 91.69 89 LYS A C 1
ATOM 698 O O . LYS A 1 89 ? 6.497 8.340 -32.337 1.00 91.69 89 LYS A O 1
ATOM 703 N N . GLY A 1 90 ? 7.393 6.284 -32.278 1.00 88.06 90 GLY A N 1
ATOM 704 C CA . GLY A 1 90 ? 8.724 6.737 -32.678 1.00 88.06 90 GLY A CA 1
ATOM 705 C C . GLY A 1 90 ? 9.348 7.564 -31.557 1.00 88.06 90 GLY A C 1
ATOM 706 O O . GLY A 1 90 ? 9.622 7.007 -30.492 1.00 88.06 90 GLY A O 1
ATOM 707 N N . GLU A 1 91 ? 9.533 8.859 -31.804 1.00 88.75 91 GLU A N 1
ATOM 708 C CA . GLU A 1 91 ? 10.052 9.847 -30.845 1.00 88.75 91 GLU A CA 1
ATOM 709 C C . GLU A 1 91 ? 8.997 10.881 -30.419 1.00 88.75 91 GLU A C 1
ATOM 711 O O . GLU A 1 91 ? 9.281 11.757 -29.608 1.00 88.75 91 GLU A O 1
ATOM 716 N N . GLU A 1 92 ? 7.763 10.759 -30.915 1.00 92.88 92 GLU A N 1
ATOM 717 C CA . GLU A 1 92 ? 6.693 11.718 -30.651 1.00 92.88 92 GLU A CA 1
ATOM 718 C C . GLU A 1 92 ? 5.743 11.229 -29.556 1.00 92.88 92 GLU A C 1
ATOM 720 O O . GLU A 1 92 ? 5.187 10.120 -29.615 1.00 92.88 92 GLU A O 1
ATOM 725 N N . VAL A 1 93 ? 5.509 12.103 -28.578 1.00 95.38 93 VAL A N 1
ATOM 726 C CA . VAL A 1 93 ? 4.458 11.947 -27.571 1.00 95.38 93 VAL A CA 1
ATOM 727 C C . VAL A 1 93 ? 3.123 12.355 -28.193 1.00 95.38 93 VAL A C 1
ATOM 729 O O . VAL A 1 93 ? 2.987 13.418 -28.788 1.00 95.38 93 VAL A O 1
ATOM 732 N N . THR A 1 94 ? 2.143 11.463 -28.121 1.00 95.56 94 THR A N 1
ATOM 733 C CA . THR A 1 94 ? 0.856 11.550 -28.826 1.00 95.56 94 THR A CA 1
ATOM 734 C C . THR A 1 94 ? -0.225 10.821 -28.029 1.00 95.56 94 THR A C 1
ATOM 736 O O . THR A 1 94 ? 0.076 10.131 -27.062 1.00 95.56 94 THR A O 1
ATOM 739 N N . TRP A 1 95 ? -1.488 10.895 -28.445 1.00 96.12 95 TRP A N 1
ATOM 740 C CA . TRP A 1 95 ? -2.594 10.250 -27.730 1.00 96.12 95 TRP A CA 1
ATOM 741 C C . TRP A 1 95 ? -3.197 9.089 -28.517 1.00 96.12 95 TRP A C 1
ATOM 743 O O . TRP A 1 95 ? -3.237 9.098 -29.753 1.00 96.12 95 TRP A O 1
ATOM 753 N N . ALA A 1 96 ? -3.663 8.078 -27.790 1.00 95.62 96 ALA A N 1
ATOM 754 C CA . ALA A 1 96 ? -4.447 6.976 -28.321 1.00 95.62 96 ALA A CA 1
ATOM 755 C C . ALA A 1 96 ? -5.780 6.898 -27.586 1.00 95.62 96 ALA A C 1
ATOM 757 O O . ALA A 1 96 ? -5.831 6.973 -26.362 1.00 95.62 96 ALA A O 1
ATOM 758 N N . MET A 1 97 ? -6.857 6.719 -28.342 1.00 97.19 97 MET A N 1
ATOM 759 C CA . MET A 1 97 ? -8.188 6.596 -27.766 1.00 97.19 97 MET A CA 1
ATOM 760 C C . MET A 1 97 ? -8.378 5.184 -27.213 1.00 97.19 97 MET A C 1
ATOM 762 O O . MET A 1 97 ? -8.110 4.192 -27.905 1.00 97.19 97 MET A O 1
ATOM 766 N N . PHE A 1 98 ? -8.850 5.102 -25.976 1.00 97.31 98 PHE A N 1
ATOM 767 C CA . PHE A 1 98 ? -9.229 3.869 -25.314 1.00 97.31 98 PHE A CA 1
ATOM 768 C C . PHE A 1 98 ? -10.542 3.345 -25.889 1.00 97.31 98 PHE A C 1
ATOM 770 O O . PHE A 1 98 ? -11.520 4.081 -26.020 1.00 97.31 98 PHE A O 1
ATOM 777 N N . ARG A 1 99 ? -10.559 2.068 -26.273 1.00 96.19 99 ARG A N 1
ATOM 778 C CA . ARG A 1 99 ? -11.693 1.452 -26.971 1.00 96.19 99 ARG A CA 1
ATOM 779 C C . ARG A 1 99 ? -12.505 0.535 -26.081 1.00 96.19 99 ARG A C 1
ATOM 781 O O . ARG A 1 99 ? -13.722 0.536 -26.171 1.00 96.19 99 ARG A O 1
ATOM 788 N N . GLN A 1 100 ? -11.831 -0.303 -25.305 1.00 95.44 100 GLN A N 1
ATOM 789 C CA . GLN A 1 100 ? -12.481 -1.315 -24.482 1.00 95.44 100 GLN A CA 1
ATOM 790 C C . GLN A 1 100 ? -11.501 -1.897 -23.467 1.00 95.44 100 GLN A C 1
ATOM 792 O O . GLN A 1 100 ? -10.286 -1.881 -23.682 1.00 95.44 100 GLN A O 1
ATOM 797 N N 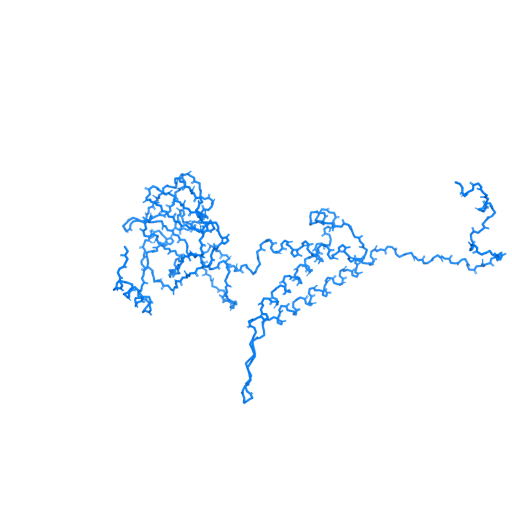. ARG A 1 101 ? -12.060 -2.490 -22.409 1.00 95.31 101 ARG A N 1
ATOM 798 C CA . ARG A 1 101 ? -11.348 -3.356 -21.468 1.00 95.31 101 ARG A CA 1
ATOM 799 C C . ARG A 1 101 ? -12.018 -4.712 -21.364 1.00 95.31 101 ARG A C 1
ATOM 801 O O . ARG A 1 101 ? -13.242 -4.804 -21.444 1.00 95.31 101 ARG A O 1
ATOM 808 N N . ARG A 1 102 ? -11.225 -5.746 -21.103 1.00 96.44 102 ARG A N 1
ATOM 809 C CA . ARG A 1 102 ? -11.721 -7.062 -20.689 1.00 96.44 102 ARG A CA 1
AT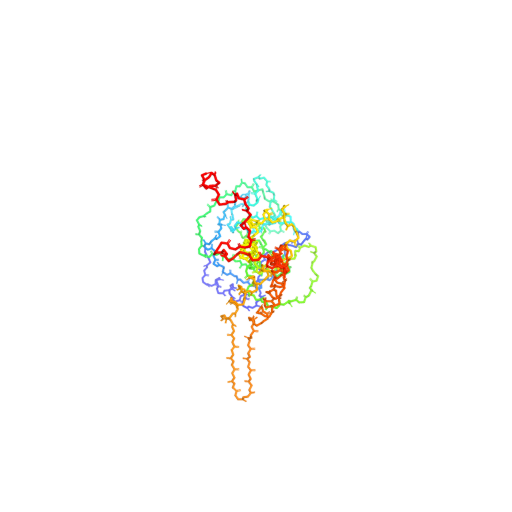OM 810 C C . ARG A 1 102 ? -10.936 -7.580 -19.495 1.00 96.44 102 ARG A C 1
ATOM 812 O O . ARG A 1 102 ? -9.721 -7.407 -19.425 1.00 96.44 102 ARG A O 1
ATOM 819 N N . THR A 1 103 ? -11.623 -8.249 -18.580 1.00 96.38 103 THR A N 1
ATOM 820 C CA . THR A 1 103 ? -10.975 -8.960 -17.475 1.00 96.38 103 THR A CA 1
ATOM 821 C C . THR A 1 103 ? -10.347 -10.246 -18.000 1.00 96.38 103 THR A C 1
ATOM 823 O O . THR A 1 103 ? -10.976 -10.995 -18.749 1.00 96.38 103 THR A O 1
ATOM 826 N N . LEU A 1 104 ? -9.097 -10.494 -17.622 1.00 95.69 104 LEU A N 1
ATOM 827 C CA . LEU A 1 104 ? -8.373 -11.725 -17.919 1.00 95.69 104 LEU A CA 1
ATOM 828 C C . LEU A 1 104 ? -8.391 -12.670 -16.706 1.00 95.69 104 LEU A C 1
ATOM 830 O O . LEU A 1 104 ? -8.621 -12.218 -15.583 1.00 95.69 104 LEU A O 1
ATOM 834 N N . PRO A 1 105 ? -8.113 -13.973 -16.903 1.00 95.12 105 PRO A N 1
ATOM 835 C CA . PRO A 1 105 ? -7.867 -14.890 -15.794 1.00 95.12 105 PRO A CA 1
ATOM 836 C C . PRO A 1 105 ? -6.754 -14.381 -14.872 1.00 95.12 105 PRO A C 1
ATOM 838 O O . PRO A 1 105 ? -5.829 -13.694 -15.326 1.00 95.12 105 PRO A O 1
ATOM 841 N N . SER A 1 106 ? -6.829 -14.759 -13.595 1.00 89.19 106 SER A N 1
ATOM 842 C CA . SER A 1 106 ? -5.799 -14.429 -12.612 1.00 89.19 106 SER A CA 1
ATOM 843 C C . SER A 1 106 ? -4.427 -14.942 -13.055 1.00 89.19 106 SER A C 1
ATOM 845 O O . SER A 1 106 ? -4.291 -15.937 -13.777 1.00 89.19 106 SER A O 1
ATOM 847 N N . ARG A 1 107 ? -3.383 -14.225 -12.641 1.00 88.81 107 ARG A N 1
ATOM 848 C CA . ARG A 1 107 ? -1.989 -14.578 -12.910 1.00 88.81 107 ARG A CA 1
ATOM 849 C C . ARG A 1 107 ? -1.260 -14.717 -11.589 1.00 88.81 107 ARG A C 1
ATOM 851 O O . ARG A 1 107 ? -1.517 -13.960 -10.665 1.00 88.81 107 ARG A O 1
ATOM 858 N N . GLN A 1 108 ? -0.319 -15.654 -11.523 1.00 88.69 108 GLN A N 1
ATOM 859 C CA . GLN A 1 108 ? 0.541 -15.765 -10.348 1.00 88.69 108 GLN A CA 1
ATOM 860 C C . GLN A 1 108 ? 1.459 -14.546 -10.231 1.00 88.69 108 GLN A C 1
ATOM 862 O O . GLN A 1 108 ? 1.619 -14.015 -9.141 1.00 88.69 108 GLN A O 1
ATOM 867 N N . PHE A 1 109 ? 2.023 -14.085 -11.354 1.00 88.25 109 PHE A N 1
ATOM 868 C CA . PHE A 1 109 ? 3.002 -13.004 -11.365 1.00 88.25 109 PHE A CA 1
ATOM 869 C C . PHE A 1 109 ? 2.674 -11.913 -12.385 1.00 88.25 109 PHE A C 1
ATOM 871 O O . PHE A 1 109 ? 2.249 -12.200 -13.510 1.00 88.25 109 PHE A O 1
ATOM 878 N N . MET A 1 110 ? 2.966 -10.672 -12.004 1.00 89.81 110 MET A N 1
ATOM 879 C CA . MET A 1 110 ? 3.088 -9.512 -12.887 1.00 89.81 110 MET A CA 1
ATOM 880 C C . MET A 1 110 ? 4.460 -8.866 -12.675 1.00 89.81 110 MET A C 1
ATOM 882 O O . MET A 1 110 ? 5.138 -9.116 -11.676 1.00 89.81 110 MET A O 1
ATOM 886 N N . TYR A 1 111 ? 4.892 -8.079 -13.654 1.00 90.31 111 TYR A N 1
ATOM 887 C CA . TYR A 1 111 ? 6.223 -7.485 -13.670 1.00 90.31 111 TYR A CA 1
ATOM 888 C C . TYR A 1 111 ? 6.110 -5.978 -13.770 1.00 90.31 111 TYR A C 1
ATOM 890 O O . TYR A 1 111 ? 5.280 -5.478 -14.530 1.00 90.31 111 TYR A O 1
ATOM 898 N N . ASP A 1 112 ? 6.986 -5.295 -13.052 1.00 89.06 112 ASP A N 1
ATOM 899 C CA . ASP A 1 112 ? 7.128 -3.850 -13.120 1.00 89.06 112 ASP A CA 1
ATOM 900 C C . ASP A 1 112 ? 8.612 -3.469 -13.146 1.00 89.06 112 ASP A C 1
ATOM 902 O O . ASP A 1 112 ? 9.497 -4.290 -12.867 1.00 89.06 112 ASP A O 1
ATOM 906 N N . LEU A 1 113 ? 8.899 -2.229 -13.519 1.00 89.12 113 LEU A N 1
ATOM 907 C CA . LEU A 1 113 ? 10.233 -1.661 -13.463 1.00 89.12 113 LEU A CA 1
ATOM 908 C C . LEU A 1 113 ? 10.191 -0.246 -12.907 1.00 89.12 113 LEU A C 1
ATOM 910 O O . LEU A 1 113 ? 9.249 0.510 -13.122 1.00 89.12 113 LEU A O 1
ATOM 914 N N . THR A 1 114 ? 11.269 0.128 -12.230 1.00 87.12 114 THR A N 1
ATOM 915 C CA . THR A 1 114 ? 11.450 1.479 -11.722 1.00 87.12 114 THR A CA 1
ATOM 916 C C . THR A 1 114 ? 12.337 2.252 -12.684 1.00 87.12 114 THR A C 1
ATOM 918 O O . THR A 1 114 ? 13.551 2.050 -12.703 1.00 87.12 114 THR A O 1
ATOM 921 N N . ALA A 1 115 ? 11.743 3.128 -13.495 1.00 88.19 115 ALA A N 1
ATOM 922 C CA . ALA A 1 115 ? 12.483 4.123 -14.272 1.00 88.19 115 ALA A CA 1
ATOM 923 C C . ALA A 1 115 ? 12.919 5.312 -13.394 1.00 88.19 115 ALA A C 1
ATOM 925 O O . ALA A 1 115 ? 12.164 5.739 -12.513 1.00 88.19 115 ALA A O 1
ATOM 926 N N . ASP A 1 116 ? 14.123 5.824 -13.653 1.00 85.69 116 ASP A N 1
ATOM 927 C CA . ASP A 1 116 ? 14.704 7.008 -13.010 1.00 85.69 116 ASP A CA 1
ATOM 928 C C . ASP A 1 116 ? 13.938 8.307 -13.353 1.00 85.69 116 ASP A C 1
ATOM 930 O O . ASP A 1 116 ? 13.255 8.379 -14.379 1.00 85.69 116 ASP A O 1
ATOM 934 N N . GLN A 1 117 ? 14.073 9.323 -12.493 1.00 84.94 117 GLN A N 1
ATOM 935 C CA . GLN A 1 117 ? 13.502 10.683 -12.563 1.00 84.94 117 GLN A CA 1
ATOM 936 C C . GLN A 1 117 ? 11.967 10.783 -12.611 1.00 84.94 117 GLN A C 1
ATOM 938 O O . GLN A 1 117 ? 11.350 11.351 -11.714 1.00 84.94 117 GLN A O 1
ATOM 943 N N . TRP A 1 118 ? 11.339 10.262 -13.666 1.00 84.94 118 TRP A N 1
ATOM 944 C CA . TRP A 1 118 ? 9.932 10.529 -14.001 1.00 84.94 118 TRP A CA 1
ATOM 945 C C . TRP A 1 118 ? 8.972 9.416 -13.579 1.00 84.94 118 TRP A C 1
ATOM 947 O O . TRP A 1 118 ? 7.752 9.556 -13.709 1.00 84.94 118 TRP A O 1
ATOM 957 N N . HIS A 1 119 ? 9.522 8.304 -13.087 1.00 85.75 119 HIS A N 1
ATOM 958 C CA . HIS A 1 119 ? 8.784 7.150 -12.577 1.00 85.75 119 HIS A CA 1
ATOM 959 C C . HIS A 1 119 ? 7.667 6.656 -13.509 1.00 85.75 119 HIS A C 1
ATOM 961 O O . HIS A 1 119 ? 6.558 6.326 -13.077 1.00 85.75 119 HIS A O 1
ATOM 967 N N . ASN A 1 120 ? 7.955 6.646 -14.807 1.00 93.12 120 ASN A N 1
ATOM 968 C CA . ASN A 1 120 ? 7.074 6.119 -15.833 1.00 93.12 120 ASN A CA 1
ATOM 969 C C . ASN A 1 120 ? 7.885 5.509 -16.971 1.00 93.12 120 ASN A C 1
ATOM 971 O O . ASN A 1 120 ? 9.052 5.858 -17.178 1.00 93.12 120 ASN A O 1
ATOM 975 N N . PHE A 1 121 ? 7.257 4.620 -17.729 1.00 94.88 121 PHE A N 1
ATOM 976 C CA . PHE A 1 121 ? 7.877 4.021 -18.899 1.00 94.88 121 PHE A CA 1
ATOM 977 C C . PHE A 1 121 ? 6.855 3.676 -19.978 1.00 94.88 121 PHE A C 1
ATOM 979 O O . PHE A 1 121 ? 5.655 3.544 -19.739 1.00 94.88 121 PHE A O 1
ATOM 986 N N . VAL A 1 122 ? 7.356 3.533 -21.201 1.00 95.31 122 VAL A N 1
ATOM 987 C CA . VAL A 1 122 ? 6.554 3.198 -22.377 1.00 95.31 122 VAL A CA 1
ATOM 988 C C . VAL A 1 122 ? 6.483 1.684 -22.562 1.00 95.31 122 VAL A C 1
ATOM 990 O O . VAL A 1 122 ? 7.512 1.014 -22.692 1.00 95.31 122 VAL A O 1
ATOM 993 N N . LEU A 1 123 ? 5.273 1.137 -22.677 1.00 93.69 123 LEU A N 1
ATOM 994 C CA . LEU A 1 123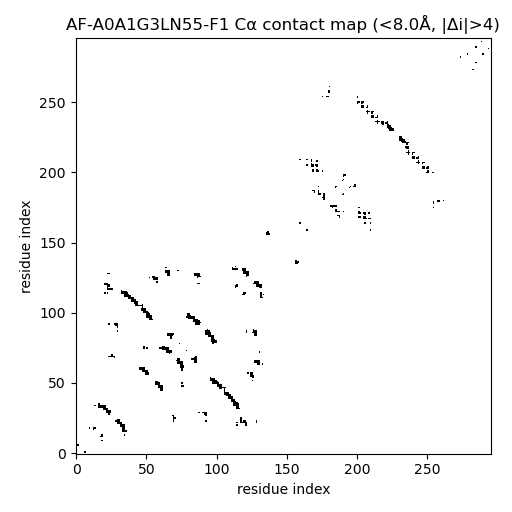 ? 5.080 -0.265 -23.041 1.00 93.69 123 LEU A CA 1
ATOM 995 C C . LEU A 1 123 ? 5.397 -0.494 -24.520 1.00 93.69 123 LEU A C 1
ATOM 997 O O . LEU A 1 123 ? 4.835 0.148 -25.404 1.00 93.69 123 LEU A O 1
ATOM 1001 N N . HIS A 1 124 ? 6.247 -1.479 -24.808 1.00 88.00 124 HIS A N 1
ATOM 1002 C CA . HIS A 1 124 ? 6.744 -1.719 -26.166 1.00 88.00 124 HIS A CA 1
ATOM 1003 C C . HIS A 1 124 ? 5.644 -2.017 -27.204 1.00 88.00 124 HIS A C 1
ATOM 1005 O O . HIS A 1 124 ? 5.758 -1.580 -28.345 1.00 88.00 124 HIS A O 1
ATOM 1011 N N . ARG A 1 125 ? 4.595 -2.770 -26.834 1.00 86.31 125 ARG A N 1
ATOM 1012 C CA . ARG A 1 125 ? 3.567 -3.227 -27.791 1.00 86.31 125 ARG A CA 1
ATOM 1013 C C . ARG A 1 125 ? 2.538 -2.157 -28.138 1.00 86.31 125 ARG A C 1
ATOM 1015 O O . ARG A 1 125 ? 2.209 -1.995 -29.304 1.00 86.31 125 ARG A O 1
ATOM 1022 N N . SER A 1 126 ? 2.016 -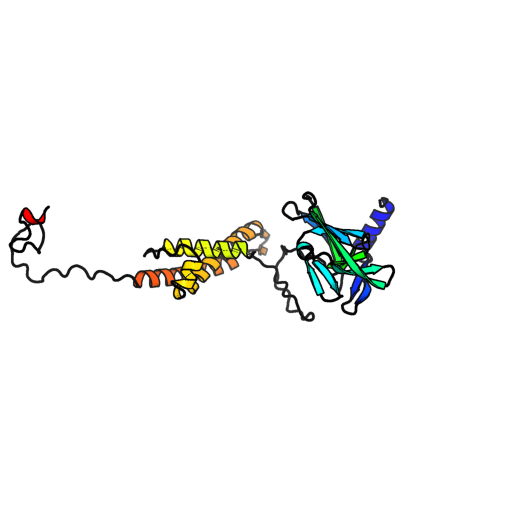1.466 -27.132 1.00 90.88 126 SER A N 1
ATOM 1023 C CA . SER A 1 126 ? 0.936 -0.487 -27.290 1.00 90.88 126 SER A CA 1
ATOM 1024 C C . SER A 1 126 ? 1.444 0.952 -27.388 1.00 90.88 126 SER A C 1
ATOM 1026 O O . SER A 1 126 ? 0.703 1.841 -27.803 1.00 90.88 126 SER A O 1
ATOM 1028 N N . GLY A 1 127 ? 2.695 1.199 -26.992 1.00 93.88 127 GLY A N 1
ATOM 1029 C CA . GLY A 1 127 ? 3.270 2.535 -26.905 1.00 93.88 127 GLY A CA 1
ATOM 1030 C C . GLY A 1 127 ? 2.681 3.381 -25.779 1.00 93.88 127 GLY A C 1
ATOM 1031 O O . GLY A 1 127 ? 3.001 4.561 -25.720 1.00 93.88 127 GLY A O 1
ATOM 1032 N N . ILE A 1 128 ? 1.822 2.839 -24.909 1.00 95.81 128 ILE A N 1
ATOM 1033 C CA . ILE A 1 128 ? 1.238 3.614 -23.806 1.00 95.81 128 ILE A CA 1
ATOM 1034 C C . ILE A 1 128 ? 2.288 3.938 -22.748 1.00 95.81 128 ILE A C 1
ATOM 1036 O O . ILE A 1 128 ? 3.219 3.157 -22.537 1.00 95.81 128 ILE A O 1
ATOM 1040 N N . VAL A 1 129 ? 2.099 5.063 -22.067 1.00 95.75 129 VAL A N 1
ATOM 1041 C CA . VAL A 1 129 ? 2.903 5.454 -20.909 1.00 95.75 129 VAL A CA 1
ATOM 1042 C C . VAL A 1 129 ? 2.202 4.973 -19.643 1.00 95.75 129 VAL A C 1
ATOM 1044 O O . VAL A 1 129 ? 1.049 5.330 -19.388 1.00 95.75 129 VAL A O 1
ATOM 1047 N N . VAL A 1 130 ? 2.897 4.159 -18.855 1.00 93.62 130 VAL A N 1
ATOM 1048 C CA . VAL A 1 130 ? 2.411 3.650 -17.569 1.00 93.62 130 VAL A CA 1
ATOM 1049 C C . VAL A 1 130 ? 3.254 4.204 -16.436 1.00 93.62 130 VAL A C 1
ATOM 1051 O O . VAL A 1 130 ? 4.441 4.485 -16.609 1.00 93.62 130 VAL A O 1
ATOM 1054 N N . SER A 1 131 ? 2.627 4.406 -15.283 1.00 89.06 131 SER A N 1
ATOM 1055 C CA . SER A 1 131 ? 3.345 4.785 -14.070 1.00 89.06 131 SER A CA 1
ATOM 1056 C C . SER A 1 131 ? 4.061 3.568 -13.516 1.00 89.06 131 SER A C 1
ATOM 1058 O O . SER A 1 131 ? 3.483 2.489 -13.502 1.00 89.06 131 SER A O 1
ATOM 1060 N N . ASN A 1 132 ? 5.253 3.754 -12.953 1.00 81.81 132 ASN A N 1
ATOM 1061 C CA . ASN A 1 132 ? 5.761 2.765 -12.012 1.00 81.81 132 ASN A CA 1
ATOM 1062 C C . ASN A 1 132 ? 4.701 2.602 -10.910 1.00 81.81 132 ASN A C 1
ATOM 1064 O O . ASN A 1 132 ? 4.128 3.603 -10.449 1.00 81.81 132 ASN A O 1
ATOM 1068 N N . CYS A 1 133 ? 4.450 1.370 -10.489 1.00 63.81 133 CYS A N 1
ATOM 1069 C CA . CYS A 1 133 ? 3.728 1.066 -9.271 1.00 63.81 133 CYS A CA 1
ATOM 1070 C C . CYS A 1 133 ? 4.785 0.804 -8.193 1.00 63.81 133 CYS A C 1
ATOM 1072 O O . CYS A 1 133 ? 5.227 -0.337 -8.055 1.00 63.81 133 CYS A O 1
ATOM 1074 N N . PRO A 1 134 ? 5.255 1.828 -7.444 1.00 53.12 134 PRO A N 1
ATOM 1075 C CA . PRO A 1 134 ? 5.982 1.529 -6.221 1.00 53.12 134 PRO A CA 1
ATOM 1076 C C . PRO A 1 134 ? 5.059 0.644 -5.388 1.00 53.12 134 PRO A C 1
ATOM 1078 O O . PRO A 1 134 ? 3.871 0.951 -5.269 1.00 53.12 134 PRO A O 1
ATOM 1081 N N . ASP A 1 135 ? 5.592 -0.491 -4.947 1.00 43.53 135 ASP A N 1
ATOM 1082 C CA . ASP A 1 135 ? 4.871 -1.550 -4.253 1.00 43.53 135 ASP A CA 1
ATOM 1083 C C . ASP A 1 135 ? 3.774 -0.964 -3.349 1.00 43.53 135 ASP A C 1
ATOM 1085 O O . ASP A 1 135 ? 4.069 -0.164 -2.453 1.00 43.53 135 ASP A O 1
ATOM 1089 N N . LYS A 1 136 ? 2.502 -1.306 -3.619 1.00 42.22 136 LYS A N 1
ATOM 1090 C CA . LYS A 1 136 ? 1.366 -0.873 -2.780 1.00 42.22 136 LYS A CA 1
ATOM 1091 C C . LYS A 1 136 ? 1.625 -1.288 -1.324 1.00 42.22 136 LYS A C 1
ATOM 1093 O O . LYS A 1 136 ? 1.229 -0.579 -0.403 1.00 42.22 136 LYS A O 1
ATOM 1098 N N . PHE A 1 137 ? 2.369 -2.384 -1.147 1.00 39.91 137 PHE A N 1
ATOM 1099 C CA . PHE A 1 137 ? 2.866 -2.907 0.116 1.00 39.91 137 PHE A CA 1
ATOM 1100 C C . PHE A 1 137 ? 4.369 -2.652 0.225 1.00 39.91 137 PHE A C 1
ATOM 1102 O O . PHE A 1 137 ? 5.190 -3.552 0.095 1.00 39.91 137 PHE A O 1
ATOM 1109 N N . TYR A 1 138 ? 4.747 -1.393 0.437 1.00 37.50 138 TYR A N 1
ATOM 1110 C CA . TYR A 1 138 ? 6.143 -1.001 0.611 1.00 37.50 138 TYR A CA 1
ATOM 1111 C C . TYR A 1 138 ? 6.775 -1.741 1.808 1.00 37.50 138 TYR A C 1
ATOM 1113 O O . TYR A 1 138 ? 6.693 -1.312 2.961 1.00 37.50 138 TYR A O 1
ATOM 1121 N N . HIS A 1 139 ? 7.430 -2.869 1.538 1.00 37.25 139 HIS A N 1
ATOM 1122 C CA . HIS A 1 139 ? 8.241 -3.613 2.492 1.00 37.25 139 HIS A CA 1
ATOM 1123 C C . HIS A 1 139 ? 9.593 -2.910 2.653 1.00 37.25 139 HIS A C 1
ATOM 1125 O O . HIS A 1 139 ? 10.575 -3.359 2.080 1.00 37.25 139 HIS A O 1
ATOM 1131 N N . PHE A 1 140 ? 9.634 -1.779 3.371 1.00 32.91 140 PHE A N 1
ATOM 1132 C CA . PHE A 1 140 ? 10.727 -1.363 4.274 1.00 32.91 140 PHE A CA 1
ATOM 1133 C C . PHE A 1 140 ? 10.502 0.073 4.796 1.00 32.91 140 PHE A C 1
ATOM 1135 O O . PHE A 1 140 ? 10.408 1.029 4.032 1.00 32.91 140 PHE A O 1
ATOM 1142 N N . ARG A 1 141 ? 10.494 0.234 6.128 1.00 37.41 141 ARG A N 1
ATOM 1143 C CA . ARG A 1 141 ? 10.780 1.511 6.819 1.00 37.41 141 ARG A CA 1
ATOM 1144 C C . ARG A 1 141 ? 12.268 1.875 6.628 1.00 37.41 141 ARG A C 1
ATOM 1146 O O . ARG A 1 141 ? 13.086 0.957 6.699 1.00 37.41 141 ARG A O 1
ATOM 1153 N N . PRO A 1 142 ? 12.656 3.157 6.468 1.00 36.44 142 PRO A N 1
ATOM 1154 C CA . PRO A 1 142 ? 12.633 4.209 7.506 1.00 36.44 142 PRO A CA 1
ATOM 1155 C C . PRO A 1 142 ? 11.780 5.427 7.088 1.00 36.44 142 PRO A C 1
ATOM 1157 O O . PRO A 1 142 ? 11.313 5.460 5.954 1.00 36.44 142 PRO A O 1
ATOM 1160 N N . PRO A 1 143 ? 11.549 6.441 7.956 1.00 38.94 143 PRO A N 1
ATOM 1161 C CA . PRO A 1 143 ? 11.127 7.744 7.458 1.00 38.94 143 PRO A CA 1
ATOM 1162 C C . PRO A 1 143 ? 12.292 8.296 6.632 1.00 38.94 143 PRO A C 1
ATOM 1164 O O . PRO A 1 143 ? 13.277 8.781 7.190 1.00 38.94 143 PRO A O 1
ATOM 1167 N N . GLU A 1 144 ? 12.237 8.154 5.312 1.00 36.22 144 GLU A N 1
ATOM 1168 C CA . GLU A 1 144 ? 13.106 8.959 4.466 1.00 36.22 144 GLU A CA 1
ATOM 1169 C C . GLU A 1 144 ? 12.739 10.433 4.680 1.00 36.22 144 GLU A C 1
ATOM 1171 O O . GLU A 1 144 ? 11.577 10.797 4.880 1.00 36.22 144 GLU A O 1
ATOM 1176 N N . TRP A 1 145 ? 13.777 11.255 4.770 1.00 33.16 145 TRP A N 1
ATOM 1177 C CA . TRP A 1 145 ? 13.715 12.682 5.051 1.00 33.16 145 TRP A CA 1
ATOM 1178 C C . TRP A 1 145 ? 12.830 13.394 4.020 1.00 33.16 145 TRP A C 1
ATOM 1180 O O . TRP A 1 145 ? 12.820 13.030 2.847 1.00 33.16 145 TRP A O 1
ATOM 1190 N N . GLU A 1 146 ? 12.079 14.407 4.468 1.00 35.72 146 GLU A N 1
ATOM 1191 C CA . GLU A 1 146 ? 11.224 15.233 3.610 1.00 35.72 146 GLU A CA 1
ATOM 1192 C C . GLU A 1 146 ? 11.986 15.714 2.364 1.00 35.72 146 GLU A C 1
ATOM 1194 O O . GLU A 1 146 ? 12.883 16.553 2.446 1.00 35.72 146 GLU A O 1
ATOM 1199 N N . GLY A 1 147 ? 11.596 15.196 1.200 1.00 34.84 147 GLY A N 1
ATOM 1200 C CA . GLY A 1 147 ? 11.994 15.710 -0.102 1.00 34.84 147 GLY A CA 1
ATOM 1201 C C . GLY A 1 147 ? 10.804 16.384 -0.777 1.00 34.84 147 GLY A C 1
ATOM 1202 O O . GLY A 1 147 ? 9.763 15.762 -0.981 1.00 34.84 147 GLY A O 1
ATOM 1203 N N . ASN A 1 148 ? 10.949 17.658 -1.143 1.00 32.16 148 ASN A N 1
ATOM 1204 C CA . ASN A 1 148 ? 9.971 18.344 -1.987 1.00 32.16 148 ASN A CA 1
ATOM 1205 C C . ASN A 1 148 ? 10.081 17.828 -3.429 1.00 32.16 148 ASN A C 1
ATOM 1207 O O . ASN A 1 148 ? 11.077 18.093 -4.099 1.00 32.16 148 ASN A O 1
ATOM 1211 N N . ILE A 1 149 ? 9.035 17.162 -3.926 1.00 38.06 149 ILE A N 1
ATOM 1212 C CA . ILE A 1 149 ? 8.826 16.910 -5.359 1.00 38.06 149 ILE A CA 1
ATOM 1213 C C . ILE A 1 149 ? 7.446 17.455 -5.737 1.00 38.06 149 ILE A C 1
ATOM 1215 O O . ILE A 1 149 ? 6.460 17.237 -5.033 1.00 38.06 149 ILE A O 1
ATOM 1219 N N . GLY A 1 150 ? 7.413 18.240 -6.815 1.00 34.94 150 GLY A N 1
ATOM 1220 C CA . GLY A 1 150 ? 6.300 19.092 -7.228 1.00 34.94 150 GLY A CA 1
ATOM 1221 C C . GLY A 1 150 ? 4.922 18.424 -7.217 1.00 34.94 150 GLY A C 1
ATOM 1222 O O . GLY A 1 150 ? 4.699 17.437 -7.904 1.00 34.94 150 GLY A O 1
ATOM 1223 N N . GLN A 1 151 ? 4.022 19.045 -6.447 1.00 40.41 151 GLN A N 1
ATOM 1224 C CA . GLN A 1 151 ? 2.555 19.004 -6.518 1.00 40.41 151 GLN A CA 1
ATOM 1225 C C . GLN A 1 151 ? 1.929 17.621 -6.818 1.00 40.41 151 GLN A C 1
ATOM 1227 O O . GLN A 1 151 ? 1.629 17.292 -7.958 1.00 40.41 151 GLN A O 1
ATOM 1232 N N . TYR A 1 152 ? 1.618 16.901 -5.729 1.00 26.42 152 TYR A N 1
ATOM 1233 C CA . TYR A 1 152 ? 0.789 15.684 -5.614 1.00 26.42 152 TYR A CA 1
ATOM 1234 C C . TYR A 1 152 ? 1.470 14.330 -5.894 1.00 26.42 152 TYR A C 1
ATOM 1236 O O . TYR A 1 152 ? 1.441 13.786 -6.990 1.00 26.42 152 TYR A O 1
ATOM 1244 N N . ASN A 1 153 ? 1.965 13.693 -4.828 1.00 31.88 153 ASN A N 1
ATOM 1245 C CA . ASN A 1 153 ? 1.233 12.633 -4.121 1.00 31.88 153 ASN A CA 1
ATOM 1246 C C . ASN A 1 153 ? 1.950 12.340 -2.798 1.00 31.88 153 ASN A C 1
ATOM 1248 O O . ASN A 1 153 ? 3.115 11.952 -2.787 1.00 31.88 153 ASN A O 1
ATOM 1252 N N . ARG A 1 154 ? 1.243 12.487 -1.673 1.00 33.56 154 ARG A N 1
ATOM 1253 C CA . ARG A 1 154 ? 1.608 11.794 -0.433 1.00 33.56 154 ARG A CA 1
ATOM 1254 C C . ARG A 1 154 ? 1.566 10.296 -0.746 1.00 33.56 154 ARG A C 1
ATOM 1256 O O . ARG A 1 154 ? 0.507 9.689 -0.650 1.00 33.56 154 ARG A O 1
ATOM 1263 N N . ILE A 1 155 ? 2.690 9.696 -1.122 1.00 37.06 155 ILE A N 1
ATOM 1264 C CA . ILE A 1 155 ? 2.865 8.250 -0.996 1.00 37.06 155 ILE A CA 1
ATOM 1265 C C . ILE A 1 155 ? 3.294 8.033 0.453 1.00 37.06 155 ILE A C 1
ATOM 1267 O O . ILE A 1 155 ? 4.450 7.768 0.758 1.00 37.06 155 ILE A O 1
ATOM 1271 N N . PHE A 1 156 ? 2.353 8.223 1.380 1.00 35.09 156 PHE A N 1
ATOM 1272 C CA . PHE A 1 156 ? 2.441 7.426 2.590 1.00 35.09 156 PHE A CA 1
ATOM 1273 C C . PHE A 1 156 ? 2.125 6.019 2.110 1.00 35.09 156 PHE A C 1
ATOM 1275 O O . PHE A 1 156 ? 1.002 5.779 1.670 1.00 35.09 156 PHE A O 1
ATOM 1282 N N . GLY A 1 157 ? 3.108 5.117 2.136 1.00 43.78 157 GLY A N 1
ATOM 1283 C CA . GLY A 1 157 ? 2.793 3.695 2.152 1.00 43.78 157 GLY A CA 1
ATOM 1284 C C . GLY A 1 157 ? 1.774 3.511 3.268 1.00 43.78 157 GLY A C 1
ATOM 1285 O O . GLY A 1 157 ? 2.077 3.777 4.435 1.00 43.78 157 GLY A O 1
ATOM 1286 N N . GLN A 1 158 ? 0.526 3.236 2.902 1.00 45.28 158 GLN A N 1
ATOM 1287 C CA . GLN A 1 158 ? -0.514 3.011 3.885 1.00 45.28 158 GLN A CA 1
ATOM 1288 C C . GLN A 1 158 ? -0.104 1.743 4.627 1.00 45.28 158 GLN A C 1
ATOM 1290 O O . GLN A 1 158 ? 0.034 0.686 4.023 1.00 45.28 158 GLN A O 1
ATOM 1295 N N . ILE A 1 159 ? 0.171 1.870 5.927 1.00 59.59 159 ILE A N 1
ATOM 1296 C CA . ILE A 1 159 ? 0.482 0.710 6.772 1.00 59.59 159 ILE A CA 1
ATOM 1297 C C . ILE A 1 159 ? -0.739 -0.216 6.849 1.00 59.59 159 ILE A C 1
ATOM 1299 O O . ILE A 1 159 ? -0.582 -1.421 7.000 1.00 59.59 159 ILE A O 1
ATOM 1303 N N . TRP A 1 160 ? -1.932 0.369 6.733 1.00 66.88 160 TRP A N 1
ATOM 1304 C CA . TRP A 1 160 ? -3.211 -0.314 6.825 1.00 66.88 160 TRP A CA 1
ATOM 1305 C C . TRP A 1 160 ? -4.104 0.084 5.660 1.00 66.88 160 TRP A C 1
ATOM 1307 O O . TRP A 1 160 ? -4.168 1.266 5.311 1.00 66.88 160 TRP A O 1
ATOM 1317 N N . GLU A 1 161 ? -4.832 -0.876 5.107 1.00 65.69 161 GLU A N 1
ATOM 1318 C CA . GLU A 1 161 ? -5.895 -0.601 4.148 1.00 65.69 161 GLU A CA 1
ATOM 1319 C C . GLU A 1 161 ? -7.124 0.009 4.846 1.00 65.69 161 GLU A C 1
ATOM 1321 O O . GLU A 1 161 ? -7.391 -0.239 6.026 1.00 65.69 161 GLU A O 1
ATOM 1326 N N . ASP A 1 162 ? -7.939 0.762 4.103 1.00 72.94 162 ASP A N 1
ATOM 1327 C CA . ASP A 1 162 ? -9.179 1.357 4.629 1.00 72.94 162 ASP A CA 1
ATOM 1328 C C . ASP A 1 162 ? -10.127 0.300 5.228 1.00 72.94 162 ASP A C 1
ATOM 1330 O O . ASP A 1 162 ? -10.825 0.559 6.212 1.00 72.94 162 ASP A O 1
ATOM 1334 N N . ALA A 1 163 ? -10.134 -0.911 4.659 1.00 73.88 163 ALA A N 1
ATOM 1335 C CA . ALA A 1 163 ? -10.914 -2.038 5.161 1.00 73.88 163 ALA A CA 1
ATOM 1336 C C . ALA A 1 163 ? -10.425 -2.526 6.536 1.00 73.88 163 ALA A C 1
ATOM 1338 O O . ALA A 1 163 ? -11.246 -2.838 7.398 1.00 73.88 163 ALA A O 1
ATOM 1339 N N . GLU A 1 164 ? -9.110 -2.543 6.764 1.00 7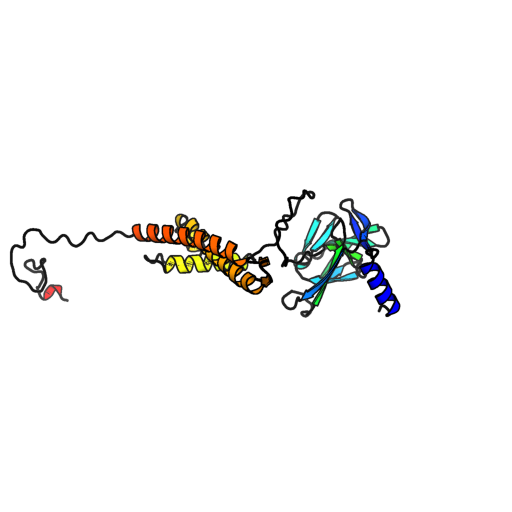7.75 164 GLU A N 1
ATOM 1340 C CA . GLU A 1 164 ? -8.515 -2.930 8.046 1.00 77.75 164 GLU A CA 1
ATOM 1341 C C . GLU A 1 164 ? -8.796 -1.874 9.114 1.00 77.75 164 GLU A C 1
ATOM 1343 O O . GLU A 1 164 ? -9.242 -2.200 10.212 1.00 77.75 164 GLU A O 1
ATOM 1348 N N . LEU A 1 165 ? -8.629 -0.592 8.774 1.00 84.75 165 LEU A N 1
ATOM 1349 C CA . LEU A 1 165 ? -8.955 0.511 9.680 1.00 84.75 165 LEU A CA 1
ATOM 1350 C C . LEU A 1 165 ? -10.433 0.501 10.076 1.00 84.75 165 LEU A C 1
ATOM 1352 O O . LEU A 1 165 ? -10.768 0.723 11.242 1.00 84.75 165 LEU A O 1
ATOM 1356 N N . LYS A 1 166 ? -11.322 0.203 9.124 1.00 89.50 166 LYS A N 1
ATOM 1357 C CA . LYS A 1 166 ? -12.746 0.024 9.404 1.00 89.50 166 LYS A CA 1
ATOM 1358 C C . LYS A 1 166 ? -12.988 -1.149 10.358 1.00 89.50 166 LYS A C 1
ATOM 1360 O O . LYS A 1 166 ? -13.762 -0.987 11.298 1.00 89.50 166 LYS A O 1
ATOM 1365 N N . LEU A 1 167 ? -12.324 -2.287 10.155 1.00 92.75 167 LEU A N 1
ATOM 1366 C CA . LEU A 1 167 ? -12.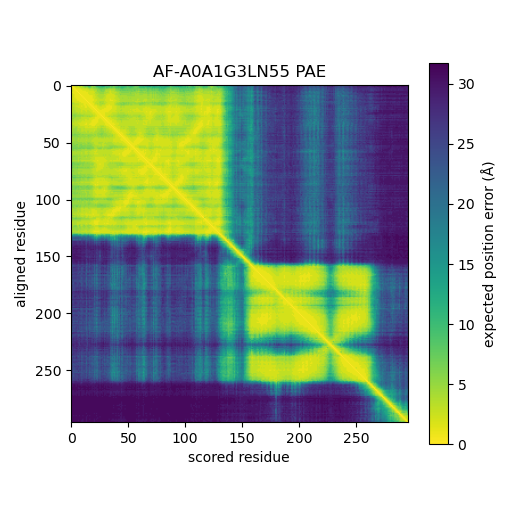458 -3.452 11.031 1.00 92.75 167 LEU A CA 1
ATOM 1367 C C . LEU A 1 167 ? -12.015 -3.137 12.467 1.00 92.75 167 LEU A C 1
ATOM 1369 O O . LEU A 1 167 ? -12.729 -3.467 13.410 1.00 92.75 167 LEU A O 1
ATOM 1373 N N . TYR A 1 168 ? -10.891 -2.437 12.645 1.00 95.25 168 TYR A N 1
ATOM 1374 C CA . TYR A 1 168 ? -10.425 -2.024 13.974 1.00 95.25 168 TYR A CA 1
ATOM 1375 C C . TYR A 1 168 ? -11.410 -1.084 14.674 1.00 95.25 168 TYR A C 1
ATOM 1377 O O . TYR A 1 168 ? -11.598 -1.173 15.885 1.00 95.25 168 TYR A O 1
ATOM 1385 N N . LEU A 1 169 ? -12.072 -0.202 13.921 1.00 95.62 169 LEU A N 1
ATOM 1386 C CA . LEU A 1 169 ? -13.134 0.652 14.449 1.00 95.62 169 LEU A CA 1
ATOM 1387 C C . LEU A 1 169 ? -14.381 -0.149 14.847 1.00 95.62 169 LEU A C 1
ATOM 1389 O O . LEU A 1 169 ? -14.995 0.159 15.865 1.00 95.62 169 LEU A O 1
ATOM 1393 N N . GLU A 1 170 ? -14.766 -1.159 14.066 1.00 95.06 170 GLU A N 1
ATOM 1394 C CA . GLU A 1 170 ? -15.904 -2.030 14.385 1.00 95.06 170 GLU A CA 1
ATOM 1395 C C . GLU A 1 170 ? -15.630 -2.871 15.641 1.00 95.06 170 GLU A C 1
ATOM 1397 O O . GLU A 1 170 ? -16.461 -2.881 16.548 1.00 95.06 170 GLU A O 1
ATOM 1402 N N . TRP A 1 171 ? -14.437 -3.459 15.768 1.00 95.00 171 TRP A N 1
ATOM 1403 C CA . TRP A 1 171 ? -14.023 -4.175 16.983 1.00 95.00 171 TRP A CA 1
ATOM 1404 C C . TRP A 1 171 ? -13.988 -3.277 18.218 1.00 95.00 171 TRP A C 1
ATOM 1406 O O . TRP A 1 171 ? -14.491 -3.661 19.271 1.00 95.00 171 TRP A O 1
ATOM 1416 N N . ALA A 1 172 ? -13.481 -2.052 18.077 1.00 95.25 172 ALA A N 1
ATOM 1417 C CA . ALA A 1 172 ? -13.493 -1.075 19.158 1.00 95.25 172 ALA A CA 1
ATOM 1418 C C . ALA A 1 172 ? -14.920 -0.738 19.632 1.00 95.25 172 ALA A C 1
ATOM 1420 O O . ALA A 1 172 ? -15.143 -0.525 20.825 1.00 95.25 172 ALA A O 1
ATOM 1421 N N . VAL A 1 173 ? -15.899 -0.688 18.718 1.00 94.31 173 VAL A N 1
ATOM 1422 C CA . VAL A 1 173 ? -17.316 -0.485 19.066 1.00 94.31 173 VAL A CA 1
ATOM 1423 C C . VAL A 1 173 ? -17.879 -1.684 19.820 1.00 94.31 173 VAL A C 1
ATOM 1425 O O . VAL A 1 173 ? -18.550 -1.482 20.835 1.00 94.31 173 VAL A O 1
ATOM 1428 N N . ASP A 1 174 ? -17.595 -2.901 19.358 1.00 92.75 174 ASP A N 1
ATOM 1429 C CA . ASP A 1 174 ? -18.033 -4.122 20.035 1.00 92.75 174 ASP A CA 1
ATOM 1430 C C . ASP A 1 174 ? -17.469 -4.179 21.458 1.00 92.75 174 ASP A C 1
ATOM 1432 O O . ASP A 1 174 ? -18.215 -4.361 22.422 1.00 92.75 174 ASP A O 1
ATOM 1436 N N . GLU A 1 175 ? -16.171 -3.921 21.619 1.00 92.38 175 GLU A N 1
ATOM 1437 C CA . GLU A 1 175 ? -15.517 -3.903 22.925 1.00 92.38 175 GLU A CA 1
ATOM 1438 C C . GLU A 1 175 ? -16.094 -2.810 23.832 1.00 92.38 175 GLU A C 1
ATOM 1440 O O . GLU A 1 175 ? -16.422 -3.063 24.997 1.00 92.38 175 GLU A O 1
ATOM 1445 N N . TRP A 1 176 ? -16.343 -1.618 23.284 1.00 92.38 176 TRP A N 1
ATOM 1446 C CA . TRP A 1 176 ? -17.022 -0.559 24.017 1.00 92.38 176 TRP A CA 1
ATOM 1447 C C . TRP A 1 176 ? -18.422 -0.965 24.477 1.00 92.38 176 TRP A C 1
ATOM 1449 O O . TRP A 1 176 ? -18.791 -0.590 25.587 1.00 92.38 176 TRP A O 1
ATOM 1459 N N . ASP A 1 177 ? -19.212 -1.714 23.700 1.00 89.88 177 ASP A N 1
ATOM 1460 C CA . ASP A 1 177 ? -20.532 -2.195 24.144 1.00 89.88 177 ASP A CA 1
ATOM 1461 C C . ASP A 1 177 ? -20.425 -3.311 25.196 1.00 89.88 177 ASP A C 1
ATOM 1463 O O . ASP A 1 177 ? -21.247 -3.366 26.117 1.00 89.88 177 ASP A O 1
ATOM 1467 N N . THR A 1 178 ? -19.393 -4.162 25.119 1.00 88.38 178 THR A N 1
ATOM 1468 C CA . THR A 1 178 ? -19.147 -5.188 26.148 1.00 88.38 178 THR A CA 1
ATOM 1469 C C . THR A 1 178 ? -18.748 -4.595 27.499 1.00 88.38 178 THR A C 1
ATOM 1471 O O . THR A 1 178 ? -19.110 -5.149 28.541 1.00 88.38 178 THR A O 1
ATOM 1474 N N . ALA A 1 179 ? -18.059 -3.448 27.508 1.00 88.12 179 ALA A N 1
ATOM 1475 C CA . ALA A 1 179 ? -17.686 -2.765 28.739 1.00 88.12 179 ALA A CA 1
ATOM 1476 C C . ALA A 1 179 ? -18.940 -2.246 29.476 1.00 88.12 179 ALA A C 1
ATOM 1478 O O . ALA A 1 179 ? -19.739 -1.506 28.893 1.00 88.12 179 ALA A O 1
ATOM 1479 N N . PRO A 1 180 ? -19.141 -2.564 30.767 1.00 84.44 180 PRO A N 1
ATOM 1480 C CA . PRO A 1 180 ? -20.322 -2.121 31.500 1.00 84.44 180 PRO A CA 1
ATOM 1481 C C . PRO A 1 180 ? -20.339 -0.589 31.692 1.00 84.44 180 PRO A C 1
ATOM 1483 O O . PRO A 1 180 ? -19.296 0.011 31.950 1.00 84.44 180 PRO A O 1
ATOM 1486 N N . PRO A 1 181 ? -21.514 0.069 31.641 1.00 83.88 181 PRO A N 1
ATOM 1487 C CA . PRO A 1 181 ? -22.825 -0.465 31.258 1.00 83.88 181 PRO A CA 1
ATOM 1488 C C . PRO A 1 181 ? -22.914 -0.754 29.753 1.00 83.88 181 PRO A C 1
ATOM 1490 O O . PRO A 1 181 ? -22.363 -0.004 28.948 1.00 83.88 181 PRO A O 1
ATOM 1493 N N . SER A 1 182 ? -23.685 -1.775 29.365 1.00 81.94 182 SER A N 1
ATOM 1494 C CA . SER A 1 182 ? -23.993 -1.992 27.943 1.00 81.94 182 SER A CA 1
ATOM 1495 C C . SER A 1 182 ? -24.699 -0.763 27.364 1.00 81.94 182 SER A C 1
ATOM 1497 O O . SER A 1 182 ? -25.662 -0.249 27.944 1.00 81.94 182 SER A O 1
ATOM 1499 N N . THR A 1 183 ? -24.202 -0.288 26.225 1.00 80.69 183 THR A N 1
ATOM 1500 C CA . THR A 1 183 ? -24.665 0.925 25.538 1.00 80.69 183 THR A CA 1
ATOM 1501 C C . THR A 1 183 ? -25.561 0.626 24.348 1.00 80.69 183 THR A C 1
ATOM 1503 O O . THR A 1 183 ? -26.249 1.524 23.867 1.00 80.69 183 THR A O 1
ATOM 1506 N N . ARG A 1 184 ? -25.600 -0.631 23.891 1.00 83.88 184 ARG A N 1
ATOM 1507 C CA . ARG A 1 184 ? -26.340 -1.109 22.715 1.00 83.88 184 ARG A CA 1
ATOM 1508 C C . ARG A 1 184 ? -25.934 -0.390 21.425 1.00 83.88 184 ARG A C 1
ATOM 1510 O O . ARG A 1 184 ? -26.708 -0.331 20.462 1.00 83.88 184 ARG A O 1
ATOM 1517 N N . VAL A 1 185 ? -24.717 0.151 21.390 1.00 86.25 185 VAL A N 1
ATOM 1518 C CA . VAL A 1 185 ? -24.124 0.730 20.185 1.00 86.25 185 VAL A CA 1
ATOM 1519 C C . VAL A 1 185 ? -23.517 -0.403 19.376 1.00 86.25 185 VAL A C 1
ATOM 1521 O O . VAL A 1 185 ? -22.436 -0.873 19.678 1.00 86.25 185 VAL A O 1
ATOM 1524 N N . ARG A 1 186 ? -24.255 -0.860 18.361 1.00 83.88 186 ARG A N 1
ATOM 1525 C CA . ARG A 1 186 ? -23.897 -2.035 17.549 1.00 83.88 186 ARG A CA 1
ATOM 1526 C C . ARG A 1 186 ? -23.207 -1.711 16.229 1.00 83.88 186 ARG A C 1
ATOM 1528 O O . ARG A 1 186 ? -22.829 -2.616 15.503 1.00 83.88 186 ARG A O 1
ATOM 1535 N N . THR A 1 187 ? -23.168 -0.439 15.836 1.00 90.69 187 THR A N 1
ATOM 1536 C CA . THR A 1 187 ? -22.600 -0.027 14.547 1.00 90.69 187 THR A CA 1
ATOM 1537 C C . THR A 1 187 ? -21.950 1.342 14.659 1.00 90.69 187 THR A C 1
ATOM 1539 O O . THR A 1 187 ? -22.378 2.182 15.457 1.00 90.69 187 THR A O 1
ATOM 1542 N N . LEU A 1 188 ? -20.971 1.603 13.791 1.00 90.88 188 LEU A N 1
ATOM 1543 C CA . LEU A 1 188 ? -20.327 2.914 13.681 1.00 90.88 188 LEU A CA 1
ATOM 1544 C C . LEU A 1 188 ? -21.332 4.024 13.344 1.00 90.88 188 LEU A C 1
ATOM 1546 O O . LEU A 1 188 ? -21.246 5.125 13.878 1.00 90.88 188 LEU A O 1
ATOM 1550 N N . ASN A 1 189 ? -22.344 3.729 12.524 1.00 92.19 189 ASN A N 1
ATOM 1551 C CA . ASN A 1 189 ? -23.406 4.692 12.222 1.00 92.19 189 ASN A CA 1
ATOM 1552 C C . ASN A 1 189 ? -24.248 5.026 13.460 1.00 92.19 189 ASN A C 1
ATOM 1554 O O . ASN A 1 189 ? -24.610 6.184 13.664 1.00 92.19 189 ASN A O 1
ATOM 1558 N N . HIS A 1 190 ? -24.548 4.032 14.301 1.00 90.19 190 HIS A N 1
ATOM 1559 C CA . HIS A 1 190 ? -25.273 4.266 15.547 1.00 90.19 190 HIS A CA 1
ATOM 1560 C C . HIS A 1 190 ? -24.436 5.102 16.525 1.00 90.19 190 HIS A C 1
ATOM 1562 O O . HIS A 1 190 ? -24.964 6.039 17.120 1.00 90.19 190 HIS A O 1
ATOM 1568 N N . LEU A 1 191 ? -23.130 4.829 16.621 1.00 91.50 191 LEU A N 1
ATOM 1569 C CA . LEU A 1 191 ? -22.187 5.630 17.402 1.00 91.50 191 LEU A CA 1
ATOM 1570 C C . LEU A 1 191 ? -22.174 7.091 16.931 1.00 91.50 191 LEU A C 1
ATOM 1572 O O . LEU A 1 191 ? -22.383 7.999 17.728 1.00 91.50 191 LEU A O 1
ATOM 1576 N N . CYS A 1 192 ? -21.956 7.324 15.637 1.00 89.38 192 CYS A N 1
ATOM 1577 C CA . CYS A 1 192 ? -21.792 8.669 15.088 1.00 89.38 192 CYS A CA 1
ATOM 1578 C C . CYS A 1 192 ? -23.055 9.530 15.202 1.00 89.38 192 CYS A C 1
ATOM 1580 O O . CYS A 1 192 ? -22.940 10.733 15.427 1.00 89.38 192 CYS A O 1
ATOM 1582 N N . ASN A 1 193 ? -24.237 8.926 15.061 1.00 90.75 193 ASN A N 1
ATOM 1583 C CA . ASN A 1 193 ? -25.506 9.652 15.116 1.00 90.75 193 ASN A CA 1
ATOM 1584 C C . ASN A 1 193 ? -26.064 9.781 16.539 1.00 90.75 193 ASN A C 1
ATOM 1586 O O . ASN A 1 193 ? -26.680 10.794 16.857 1.00 90.75 193 ASN A O 1
ATOM 1590 N N . GLY A 1 194 ? -25.896 8.751 17.373 1.00 87.38 194 GLY A N 1
ATOM 1591 C CA . GLY A 1 194 ? -26.511 8.679 18.700 1.00 87.38 194 GLY A CA 1
ATOM 1592 C C . GLY A 1 194 ? -25.605 9.140 19.837 1.00 87.38 194 GLY A C 1
ATOM 1593 O O . GLY A 1 194 ? -26.095 9.761 20.775 1.00 87.38 194 GLY A O 1
ATOM 1594 N N . TYR A 1 195 ? -24.303 8.847 19.747 1.00 88.69 195 TYR A N 1
ATOM 1595 C CA . TYR A 1 195 ? -23.336 9.043 20.834 1.00 88.69 195 TYR A CA 1
ATOM 1596 C C . TYR A 1 195 ? -21.987 9.576 20.315 1.00 88.69 195 TYR A C 1
ATOM 1598 O O . TYR A 1 195 ? -20.938 8.938 20.488 1.00 88.69 195 TYR A O 1
ATOM 1606 N N . PRO A 1 196 ? -21.977 10.740 19.635 1.00 89.12 196 PRO A N 1
ATOM 1607 C CA . PRO A 1 196 ? -20.765 11.308 19.050 1.00 89.12 196 PRO A CA 1
ATOM 1608 C C . PRO A 1 196 ? -19.658 11.597 20.077 1.00 89.12 196 PRO A C 1
ATOM 1610 O O . PRO A 1 196 ? -18.492 11.697 19.688 1.00 89.12 196 PRO A O 1
ATOM 1613 N N . GLU A 1 197 ? -19.992 11.731 21.360 1.00 87.25 197 GLU A N 1
ATOM 1614 C CA . GLU A 1 197 ? -19.065 11.922 22.476 1.00 87.25 197 GLU A CA 1
ATOM 1615 C C . GLU A 1 197 ? -18.152 10.713 22.730 1.00 87.25 197 GLU A C 1
ATOM 1617 O O . GLU A 1 197 ? -17.040 10.881 23.225 1.00 87.25 197 GLU A O 1
ATOM 1622 N N . TRP A 1 198 ? -18.566 9.501 22.344 1.00 90.69 198 TRP A N 1
ATOM 1623 C CA . TRP A 1 198 ? -17.768 8.286 22.550 1.00 90.69 198 TRP A CA 1
ATOM 1624 C C . TRP A 1 198 ? -16.762 8.021 21.432 1.00 90.69 198 TRP A C 1
ATOM 1626 O O . TRP A 1 198 ? -15.875 7.189 21.600 1.00 90.69 198 TRP A O 1
ATOM 1636 N N . ARG A 1 199 ? -16.825 8.764 20.318 1.00 92.56 199 ARG A N 1
ATOM 1637 C CA . ARG A 1 199 ? -15.917 8.585 19.170 1.00 92.56 199 ARG A CA 1
ATOM 1638 C C . ARG A 1 199 ? -14.444 8.629 19.567 1.00 92.56 199 ARG A C 1
ATOM 1640 O O . ARG A 1 199 ? -13.663 7.831 19.070 1.00 92.56 199 ARG A O 1
ATOM 1647 N N . GLY A 1 200 ? -14.077 9.523 20.487 1.00 92.69 200 GLY A N 1
ATOM 1648 C CA . GLY A 1 200 ? -12.702 9.623 20.979 1.00 92.69 200 GLY A CA 1
ATOM 1649 C C . GLY A 1 200 ? -12.211 8.332 21.636 1.00 92.69 200 GLY A C 1
ATOM 1650 O O . GLY A 1 200 ? -11.105 7.891 21.351 1.00 92.69 200 GLY A O 1
ATOM 1651 N N . ALA A 1 201 ? -13.047 7.695 22.460 1.00 93.00 201 ALA A N 1
ATOM 1652 C CA . ALA A 1 201 ? -12.714 6.422 23.097 1.00 93.00 201 ALA A CA 1
ATOM 1653 C C . ALA A 1 201 ? -12.578 5.296 22.062 1.00 93.00 201 ALA A C 1
ATOM 1655 O O . ALA A 1 201 ? -11.602 4.553 22.088 1.00 93.00 201 ALA A O 1
ATOM 1656 N N . ILE A 1 202 ? -13.504 5.229 21.101 1.00 95.06 202 ILE A N 1
ATOM 1657 C CA . ILE A 1 202 ? -13.454 4.242 20.014 1.00 95.06 202 ILE A CA 1
ATOM 1658 C C . ILE A 1 202 ? -12.181 4.394 19.176 1.00 95.06 202 ILE A C 1
ATOM 1660 O O . ILE A 1 202 ? -11.554 3.396 18.832 1.00 95.06 202 ILE A O 1
ATOM 1664 N N . PHE A 1 203 ? -11.746 5.625 18.890 1.00 95.69 203 PHE A N 1
ATOM 1665 C CA . PHE A 1 203 ? -10.482 5.844 18.186 1.00 95.69 203 PHE A CA 1
ATOM 1666 C C . PHE A 1 203 ? -9.273 5.346 18.977 1.00 95.69 203 PHE A C 1
ATOM 1668 O O . PHE A 1 203 ? -8.388 4.742 18.377 1.00 95.69 203 PHE A O 1
ATOM 1675 N N . TRP A 1 204 ? -9.233 5.548 20.297 1.00 96.56 204 TRP A N 1
ATOM 1676 C CA . TRP A 1 204 ? -8.144 5.016 21.121 1.00 96.56 204 TRP A CA 1
ATOM 1677 C C . TRP A 1 204 ? -8.058 3.493 21.040 1.00 96.56 204 TRP A C 1
ATOM 1679 O O . TRP A 1 204 ? -6.975 2.962 20.810 1.00 96.56 204 TRP A O 1
ATOM 1689 N N . GLN A 1 205 ? -9.188 2.794 21.112 1.00 96.25 205 GLN A N 1
ATOM 1690 C CA . GLN A 1 205 ? -9.170 1.335 21.011 1.00 96.25 205 GLN A CA 1
ATOM 1691 C C . GLN A 1 205 ? -8.840 0.838 19.601 1.00 96.25 205 GLN A C 1
ATOM 1693 O O . GLN A 1 205 ? -8.067 -0.103 19.435 1.00 96.25 205 GLN A O 1
ATOM 1698 N N . ALA A 1 206 ? -9.322 1.522 18.562 1.00 95.56 206 ALA A N 1
ATOM 1699 C CA . ALA A 1 206 ? -8.942 1.202 17.189 1.00 95.56 206 ALA A CA 1
ATOM 1700 C C . ALA A 1 206 ? -7.430 1.386 16.949 1.00 95.56 206 ALA A C 1
ATOM 1702 O O . ALA A 1 206 ? -6.813 0.572 16.262 1.00 95.56 206 ALA A O 1
ATOM 1703 N N . ILE A 1 207 ? -6.811 2.410 17.556 1.00 93.62 207 ILE A N 1
ATOM 1704 C CA . ILE A 1 207 ? -5.350 2.593 17.545 1.00 93.62 207 ILE A CA 1
ATOM 1705 C C . ILE A 1 207 ? -4.657 1.414 18.237 1.00 93.62 207 ILE A C 1
ATOM 1707 O O . ILE A 1 207 ? -3.676 0.899 17.700 1.00 93.62 207 ILE A O 1
ATOM 1711 N N . ALA A 1 208 ? -5.163 0.960 19.389 1.00 95.12 208 ALA A N 1
ATOM 1712 C CA . ALA A 1 208 ? -4.607 -0.193 20.094 1.00 95.12 208 ALA A CA 1
ATOM 1713 C C . ALA A 1 208 ? -4.627 -1.459 19.221 1.00 95.12 208 ALA A C 1
ATOM 1715 O O . ALA A 1 208 ? -3.589 -2.107 19.065 1.00 95.12 208 ALA A O 1
ATOM 1716 N N . HIS A 1 209 ? -5.755 -1.766 18.573 1.00 94.44 209 HIS A N 1
ATOM 1717 C CA . HIS A 1 209 ? -5.864 -2.902 17.652 1.00 94.44 209 HIS A CA 1
ATOM 1718 C C . HIS A 1 209 ? -4.919 -2.780 16.447 1.00 94.44 209 HIS A C 1
ATOM 1720 O O . HIS A 1 209 ? -4.224 -3.740 16.112 1.00 94.44 209 HIS A O 1
ATOM 1726 N N . ALA A 1 210 ? -4.830 -1.597 15.832 1.00 89.56 210 ALA A N 1
ATOM 1727 C CA . ALA A 1 210 ? -3.937 -1.357 14.701 1.00 89.56 210 ALA A CA 1
ATOM 1728 C C . ALA A 1 210 ? -2.454 -1.518 15.087 1.00 89.56 210 ALA A C 1
ATOM 1730 O O . ALA A 1 210 ? -1.666 -2.118 14.350 1.00 89.56 210 ALA A O 1
ATOM 1731 N N . CYS A 1 211 ? -2.057 -1.010 16.259 1.00 89.25 211 CYS A N 1
ATOM 1732 C CA . CYS A 1 211 ? -0.707 -1.187 16.791 1.00 89.25 211 CYS A CA 1
ATOM 1733 C C . CYS A 1 211 ? -0.414 -2.645 17.159 1.00 89.25 211 CYS A C 1
ATOM 1735 O O . CYS A 1 211 ? 0.692 -3.108 16.894 1.00 89.25 211 CYS A O 1
ATOM 1737 N N . PHE A 1 212 ? -1.389 -3.374 17.707 1.00 88.62 212 PHE A N 1
ATOM 1738 C CA . PHE A 1 212 ? -1.255 -4.799 18.004 1.00 88.62 212 PHE A CA 1
ATOM 1739 C C . PHE A 1 212 ? -1.047 -5.638 16.736 1.00 88.62 212 PHE A C 1
ATOM 1741 O O . PHE A 1 212 ? -0.132 -6.454 16.677 1.00 88.62 212 PHE A O 1
ATOM 1748 N N . ALA A 1 213 ? -1.834 -5.397 15.685 1.00 85.12 213 ALA A N 1
ATOM 1749 C CA . ALA A 1 213 ? -1.652 -6.079 14.405 1.00 85.12 213 ALA A CA 1
ATOM 1750 C C . ALA A 1 213 ? -0.241 -5.845 13.837 1.00 85.12 213 ALA A C 1
ATOM 1752 O O . ALA A 1 213 ? 0.420 -6.771 13.366 1.00 85.12 213 ALA A O 1
ATOM 1753 N N . MET A 1 214 ? 0.266 -4.615 13.954 1.00 81.62 214 MET A N 1
ATOM 1754 C CA . MET A 1 214 ? 1.627 -4.297 13.532 1.00 81.62 214 MET A CA 1
ATOM 1755 C C . MET A 1 214 ? 2.696 -4.944 14.408 1.00 81.62 214 MET A C 1
ATOM 1757 O O . MET A 1 214 ? 3.693 -5.414 13.863 1.00 81.62 214 MET A O 1
ATOM 1761 N N . SER A 1 215 ? 2.529 -4.983 15.734 1.00 81.75 215 SER A N 1
ATOM 1762 C CA . SER A 1 215 ? 3.512 -5.642 16.597 1.00 81.75 215 SER A CA 1
ATOM 1763 C C . SER A 1 215 ? 3.631 -7.123 16.240 1.00 81.75 215 SER A C 1
ATOM 1765 O O . SER A 1 215 ? 4.751 -7.586 16.039 1.00 81.75 215 SER A O 1
ATOM 1767 N N . LEU A 1 216 ? 2.510 -7.817 16.011 1.00 78.00 216 LEU A N 1
ATOM 1768 C CA . LEU A 1 216 ? 2.496 -9.211 15.552 1.00 78.00 216 LEU A CA 1
ATOM 1769 C C . LEU A 1 216 ? 3.250 -9.420 14.235 1.00 78.00 216 LEU A C 1
ATOM 1771 O O . LEU A 1 216 ? 4.066 -10.336 14.143 1.00 78.00 216 LEU A O 1
ATOM 1775 N N . ASN A 1 217 ? 3.018 -8.561 13.241 1.00 73.94 217 ASN A N 1
ATOM 1776 C CA . ASN A 1 217 ? 3.692 -8.670 11.947 1.00 73.94 217 ASN A CA 1
ATOM 1777 C C . ASN A 1 217 ? 5.213 -8.496 12.072 1.00 73.94 217 ASN A C 1
ATOM 1779 O O . ASN A 1 217 ? 5.970 -9.206 11.418 1.00 73.94 217 ASN A O 1
ATOM 1783 N N . TRP A 1 218 ? 5.669 -7.576 12.927 1.00 72.69 218 TRP A N 1
ATOM 1784 C CA . TRP A 1 218 ? 7.095 -7.276 13.069 1.00 72.69 218 TRP A CA 1
ATOM 1785 C C . TRP A 1 218 ? 7.859 -8.242 13.971 1.00 72.69 218 TRP A C 1
ATOM 1787 O O . TRP A 1 218 ? 9.076 -8.299 13.828 1.00 72.69 218 TRP A O 1
ATOM 1797 N N . ILE A 1 219 ? 7.194 -8.999 14.853 1.00 74.62 219 ILE A N 1
ATOM 1798 C CA . ILE A 1 219 ? 7.852 -9.999 15.720 1.00 74.62 219 ILE A CA 1
ATOM 1799 C C . ILE A 1 219 ? 8.637 -11.025 14.888 1.00 74.62 219 ILE A C 1
ATOM 1801 O O . ILE A 1 219 ? 9.721 -11.441 15.284 1.00 74.62 219 ILE A O 1
ATOM 1805 N N . ALA A 1 220 ? 8.125 -11.409 13.715 1.00 68.62 220 ALA A N 1
ATOM 1806 C CA . ALA A 1 220 ? 8.802 -12.362 12.833 1.00 68.62 220 ALA A CA 1
ATOM 1807 C C . ALA A 1 220 ? 10.122 -11.827 12.237 1.00 68.62 220 ALA A C 1
ATOM 1809 O O . ALA A 1 220 ? 10.989 -12.619 11.874 1.00 68.62 220 ALA A O 1
ATOM 1810 N N . ASP A 1 221 ? 10.278 -10.502 12.166 1.00 64.75 221 ASP A N 1
ATOM 1811 C CA . ASP A 1 221 ? 11.442 -9.811 11.597 1.00 64.75 221 ASP A CA 1
ATOM 1812 C C . ASP A 1 221 ? 12.430 -9.321 12.673 1.00 64.75 221 ASP A C 1
ATOM 1814 O O . ASP A 1 221 ? 13.338 -8.530 12.379 1.00 64.75 221 ASP A O 1
ATOM 1818 N N . GLU A 1 222 ? 12.237 -9.723 13.930 1.00 77.06 222 GLU A N 1
ATOM 1819 C CA . GLU A 1 222 ? 13.153 -9.389 15.018 1.00 77.06 222 GLU A CA 1
ATOM 1820 C C . GLU A 1 222 ? 14.390 -10.284 14.980 1.00 77.06 222 GLU A C 1
ATOM 1822 O O . GLU A 1 222 ? 14.339 -11.476 14.674 1.00 77.06 222 GLU A O 1
ATOM 1827 N N . PHE A 1 223 ? 15.539 -9.681 15.269 1.00 72.06 223 PHE A N 1
ATOM 1828 C CA . PHE A 1 223 ? 16.829 -10.353 15.220 1.00 72.06 223 PHE A CA 1
ATOM 1829 C C . PHE A 1 223 ? 17.644 -9.945 16.434 1.00 72.06 223 PHE A C 1
ATOM 1831 O O . PHE A 1 223 ? 17.832 -8.751 16.669 1.00 72.06 223 PHE A O 1
ATOM 1838 N N . ASP A 1 224 ? 18.154 -10.925 17.171 1.00 78.94 224 ASP A N 1
ATOM 1839 C CA . ASP A 1 224 ? 19.097 -10.694 18.256 1.00 78.94 224 ASP A CA 1
ATOM 1840 C C . ASP A 1 224 ? 20.348 -11.547 18.053 1.00 78.94 224 ASP A C 1
ATOM 1842 O O . ASP A 1 224 ? 20.280 -12.744 17.762 1.00 78.94 224 ASP A O 1
ATOM 1846 N N . TYR A 1 225 ? 21.507 -10.910 18.174 1.00 68.94 225 TYR A N 1
ATOM 1847 C CA . TYR A 1 225 ? 22.804 -11.545 18.023 1.00 68.94 225 TYR A CA 1
ATOM 1848 C C . TYR A 1 225 ? 23.800 -10.956 19.011 1.00 68.94 225 TYR A C 1
ATOM 1850 O O . TYR A 1 225 ? 23.978 -9.742 19.083 1.00 68.94 225 TYR A O 1
ATOM 1858 N N . SER A 1 226 ? 24.508 -11.823 19.735 1.00 77.06 226 SER A N 1
ATOM 1859 C CA . SER A 1 226 ? 25.541 -11.422 20.687 1.00 77.06 226 SER A CA 1
ATOM 1860 C C . SER A 1 226 ? 26.784 -12.292 20.528 1.00 77.06 226 SER A C 1
ATOM 1862 O O . SER A 1 226 ? 26.720 -13.511 20.690 1.00 77.06 226 SER A O 1
ATOM 1864 N N . ILE A 1 227 ? 27.929 -11.668 20.227 1.00 64.38 227 ILE A N 1
ATOM 1865 C CA . ILE A 1 227 ? 29.247 -12.316 20.261 1.00 64.38 227 ILE A CA 1
ATOM 1866 C C . ILE A 1 227 ? 30.254 -11.399 20.949 1.00 64.38 227 ILE A C 1
ATOM 1868 O O . ILE A 1 227 ? 30.406 -10.231 20.599 1.00 64.38 227 ILE A O 1
ATOM 1872 N N . GLY A 1 228 ? 30.996 -11.961 21.907 1.00 69.06 228 GLY A N 1
ATOM 1873 C CA . GLY A 1 228 ? 32.197 -11.330 22.462 1.00 69.06 228 GLY A CA 1
ATOM 1874 C C . GLY A 1 228 ? 31.964 -9.986 23.160 1.00 69.06 228 GLY A C 1
ATOM 1875 O O . GLY A 1 228 ? 32.869 -9.160 23.181 1.00 69.06 228 GLY A O 1
ATOM 1876 N N . GLY A 1 229 ? 30.769 -9.750 23.711 1.00 70.69 229 GLY A N 1
ATOM 1877 C CA . GLY A 1 229 ? 30.420 -8.490 24.379 1.00 70.69 229 GLY A CA 1
ATOM 1878 C C . GLY A 1 229 ? 29.873 -7.397 23.454 1.00 70.69 229 GLY A C 1
ATOM 1879 O O . GLY A 1 229 ? 29.576 -6.308 23.936 1.00 70.69 229 GLY A O 1
ATOM 1880 N N . VAL A 1 230 ? 29.696 -7.679 22.158 1.00 56.09 230 VAL A N 1
ATOM 1881 C CA . VAL A 1 230 ? 28.968 -6.812 21.219 1.00 56.09 230 VAL A CA 1
ATOM 1882 C C . VAL A 1 230 ? 27.631 -7.471 20.882 1.00 56.09 230 VAL A C 1
ATOM 1884 O O . VAL A 1 230 ? 27.605 -8.590 20.365 1.00 56.09 230 VAL A O 1
ATOM 1887 N N . SER A 1 231 ? 26.527 -6.783 21.188 1.00 74.81 231 SER A N 1
ATOM 1888 C CA . SER A 1 231 ? 25.166 -7.192 20.831 1.00 74.81 231 SER A CA 1
ATOM 1889 C C . SER A 1 231 ? 24.592 -6.313 19.719 1.00 74.81 231 SER A C 1
ATOM 1891 O O . SER A 1 231 ? 24.783 -5.096 19.703 1.00 74.81 231 SER A O 1
ATOM 1893 N N . LEU A 1 232 ? 23.882 -6.944 18.787 1.00 73.94 232 LEU A N 1
ATOM 1894 C CA . LEU A 1 232 ? 23.048 -6.298 17.784 1.00 73.94 232 LEU A CA 1
ATOM 1895 C C . LEU A 1 232 ? 21.634 -6.853 17.928 1.00 73.94 232 LEU A C 1
ATOM 1897 O O . LEU A 1 232 ? 21.389 -8.009 17.590 1.00 73.94 232 LEU A O 1
ATOM 1901 N N . SER A 1 233 ? 20.722 -6.002 18.387 1.00 77.06 233 SER A N 1
ATOM 1902 C CA . SER A 1 233 ? 19.319 -6.350 18.594 1.00 77.06 233 SER A CA 1
ATOM 1903 C C . SER A 1 233 ? 18.449 -5.409 17.763 1.00 77.06 233 SER A C 1
ATOM 1905 O O . SER A 1 233 ? 18.562 -4.183 17.854 1.00 77.06 233 SER A O 1
ATOM 1907 N N . ILE A 1 234 ? 17.601 -5.980 16.915 1.00 75.75 234 ILE A N 1
ATOM 1908 C CA . ILE A 1 234 ? 16.603 -5.268 16.121 1.00 75.75 234 ILE A CA 1
ATOM 1909 C C . ILE A 1 234 ? 15.238 -5.614 16.707 1.00 75.75 234 ILE A C 1
ATOM 1911 O O . ILE A 1 234 ? 14.640 -6.624 16.349 1.00 75.75 234 ILE A O 1
ATOM 1915 N N . GLU A 1 235 ? 14.746 -4.743 17.586 1.00 75.50 235 GLU A N 1
ATOM 1916 C CA . GLU A 1 235 ? 13.405 -4.834 18.169 1.00 75.50 235 GLU A CA 1
ATOM 1917 C C . GLU A 1 235 ? 12.506 -3.754 17.562 1.00 75.50 235 GLU A C 1
ATOM 1919 O O . GLU A 1 235 ? 12.632 -2.558 17.853 1.00 75.50 235 GLU A O 1
ATOM 1924 N N . LYS A 1 236 ? 11.604 -4.164 16.669 1.00 70.31 236 LYS A N 1
ATOM 1925 C CA . LYS A 1 236 ? 10.677 -3.248 15.981 1.00 70.31 236 LYS A CA 1
ATOM 1926 C C . LYS A 1 236 ? 9.291 -3.266 16.615 1.00 70.31 236 LYS A C 1
ATOM 1928 O O . LYS A 1 236 ? 8.616 -2.232 16.604 1.00 70.31 236 LYS A O 1
ATOM 1933 N N . SER A 1 237 ? 8.875 -4.403 17.172 1.00 80.81 237 SER A N 1
ATOM 1934 C CA . SER A 1 237 ? 7.551 -4.585 17.772 1.00 80.81 237 SER A CA 1
ATOM 1935 C C . SER A 1 237 ? 7.377 -3.748 19.044 1.00 80.81 237 SER A C 1
ATOM 1937 O O . SER A 1 237 ? 6.307 -3.178 19.260 1.00 80.81 237 SER A O 1
ATOM 1939 N N . SER A 1 238 ? 8.450 -3.552 19.819 1.00 82.94 238 SER A N 1
ATOM 1940 C CA . SER A 1 238 ? 8.446 -2.843 21.109 1.00 82.94 238 SER A CA 1
ATOM 1941 C C . SER A 1 238 ? 7.889 -1.414 21.032 1.00 82.94 238 SER A C 1
ATOM 1943 O O . SER A 1 238 ? 7.167 -0.954 21.922 1.00 82.94 238 SER A O 1
ATOM 1945 N N . LYS A 1 239 ? 8.135 -0.702 19.925 1.00 82.44 239 LYS A N 1
ATOM 1946 C CA . LYS A 1 239 ? 7.585 0.647 19.707 1.00 82.44 239 LYS A CA 1
ATOM 1947 C C . LYS A 1 239 ? 6.077 0.626 19.477 1.00 82.44 239 LYS A C 1
ATOM 1949 O O . LYS A 1 239 ? 5.376 1.504 19.968 1.00 82.44 239 LYS A O 1
ATOM 1954 N N . TYR A 1 240 ? 5.572 -0.361 18.744 1.00 85.00 240 TYR A N 1
ATOM 1955 C CA . TYR A 1 240 ? 4.132 -0.517 18.551 1.00 85.00 240 TYR A CA 1
ATOM 1956 C C . TYR A 1 240 ? 3.445 -0.976 19.830 1.00 85.00 240 TYR A C 1
ATOM 1958 O O . TYR A 1 240 ? 2.381 -0.459 20.154 1.00 85.00 240 TYR A O 1
ATOM 1966 N N . GLU A 1 241 ? 4.086 -1.858 20.593 1.00 87.62 241 GLU A N 1
ATOM 1967 C CA . GLU A 1 241 ? 3.559 -2.314 21.875 1.00 87.62 241 GLU A CA 1
ATOM 1968 C C . GLU A 1 241 ? 3.441 -1.160 22.881 1.00 87.62 241 GLU A C 1
ATOM 1970 O O . GLU A 1 241 ? 2.418 -1.016 23.541 1.00 87.62 241 GLU A O 1
ATOM 1975 N N . SER A 1 242 ? 4.427 -0.258 22.942 1.00 88.62 242 SER A N 1
ATOM 1976 C CA . SER A 1 242 ? 4.328 0.928 23.811 1.00 88.62 242 SER A CA 1
ATOM 1977 C C . SER A 1 242 ? 3.228 1.912 23.382 1.00 88.62 242 SER A C 1
ATOM 1979 O O . SER A 1 242 ? 2.551 2.487 24.236 1.00 88.62 242 SER A O 1
ATOM 1981 N N . MET A 1 243 ? 2.998 2.093 22.074 1.00 87.88 243 MET A N 1
ATOM 1982 C CA . MET A 1 243 ? 1.876 2.903 21.577 1.00 87.88 243 MET A CA 1
ATOM 1983 C C . MET A 1 243 ? 0.523 2.255 21.881 1.00 87.88 243 MET A C 1
ATOM 1985 O O . MET A 1 243 ? -0.393 2.950 22.320 1.00 87.88 243 MET A O 1
ATOM 1989 N N . LYS A 1 244 ? 0.417 0.935 21.702 1.00 93.44 244 LYS A N 1
ATOM 1990 C CA . LYS A 1 244 ? -0.763 0.150 22.070 1.00 93.44 244 LYS A CA 1
ATOM 1991 C C . LYS A 1 244 ? -1.088 0.327 23.554 1.00 93.44 244 LYS A C 1
ATOM 1993 O O . LYS A 1 244 ? -2.195 0.742 23.868 1.00 93.44 244 LYS A O 1
ATOM 1998 N N . GLN A 1 245 ? -0.117 0.124 24.446 1.00 94.06 245 GLN A N 1
ATOM 1999 C CA . GLN A 1 245 ? -0.312 0.282 25.894 1.00 94.06 245 GLN A CA 1
ATOM 2000 C C . GLN A 1 245 ? -0.780 1.694 26.277 1.00 94.06 245 GLN A C 1
ATOM 2002 O O . GLN A 1 245 ? -1.601 1.866 27.177 1.00 94.06 245 GLN A O 1
ATOM 2007 N N . ASN A 1 246 ? -0.279 2.727 25.590 1.00 94.50 246 ASN A N 1
ATOM 2008 C CA . ASN A 1 246 ? -0.750 4.094 25.801 1.00 94.50 246 ASN A CA 1
ATOM 2009 C C . ASN A 1 246 ? -2.227 4.244 25.410 1.00 94.50 246 ASN A C 1
ATOM 2011 O O . ASN A 1 246 ? -3.013 4.800 26.178 1.00 94.50 246 ASN A O 1
ATOM 2015 N N . ALA A 1 247 ? -2.589 3.731 24.234 1.00 94.06 247 ALA A N 1
ATOM 2016 C CA . ALA A 1 247 ? -3.936 3.811 23.693 1.00 94.06 247 ALA A CA 1
ATOM 2017 C C . ALA A 1 247 ? -4.949 3.024 24.546 1.00 94.06 247 ALA A C 1
ATOM 2019 O O . ALA A 1 247 ? -5.976 3.591 24.922 1.00 94.06 247 ALA A O 1
ATOM 2020 N N . GLU A 1 248 ? -4.617 1.792 24.949 1.00 95.19 248 GLU A N 1
ATOM 2021 C CA . GLU A 1 248 ? -5.400 0.987 25.904 1.00 95.19 248 GLU A CA 1
ATOM 2022 C C . GLU A 1 248 ? -5.604 1.756 27.216 1.00 95.19 248 GLU A C 1
ATOM 2024 O O . GLU A 1 248 ? -6.727 1.914 27.686 1.00 95.19 248 GLU A O 1
ATOM 2029 N N . GLY A 1 249 ? -4.550 2.382 27.750 1.00 95.56 249 GLY A N 1
ATOM 2030 C CA . GLY A 1 249 ? -4.657 3.189 28.965 1.00 95.56 249 GLY A CA 1
ATOM 2031 C C . GLY A 1 249 ? -5.560 4.427 28.840 1.00 95.56 249 GLY A C 1
ATOM 2032 O O . GLY A 1 249 ? -6.083 4.907 29.849 1.00 95.56 249 GLY A O 1
ATOM 2033 N N . GLN A 1 250 ? -5.752 4.986 27.639 1.00 95.62 250 GLN A N 1
ATOM 2034 C CA . GLN A 1 250 ? -6.746 6.048 27.411 1.00 95.62 250 GLN A CA 1
ATOM 2035 C C . GLN A 1 250 ? -8.156 5.478 27.260 1.00 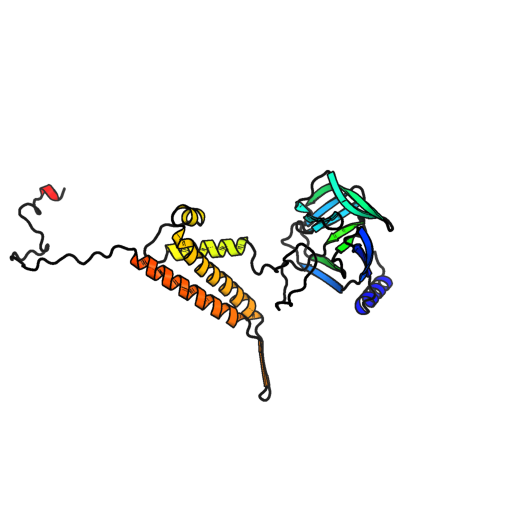95.62 250 GLN A C 1
ATOM 2037 O O . GLN A 1 250 ? -9.109 6.078 27.765 1.00 95.62 250 GLN A O 1
ATOM 2042 N N . PHE A 1 251 ? -8.289 4.326 26.603 1.00 95.25 251 PHE A N 1
ATOM 2043 C CA . PHE A 1 251 ? -9.559 3.623 26.477 1.00 95.25 251 PHE A CA 1
ATOM 2044 C C . PHE A 1 251 ? -10.103 3.193 27.842 1.00 95.25 251 PHE A C 1
ATOM 2046 O O . PHE A 1 251 ? -11.247 3.513 28.156 1.00 95.25 251 PHE A O 1
ATOM 2053 N N . ASP A 1 252 ? -9.271 2.607 28.703 1.00 94.19 252 ASP A N 1
ATOM 2054 C CA . ASP A 1 252 ? -9.644 2.195 30.060 1.00 94.19 252 ASP A CA 1
ATOM 2055 C C . ASP A 1 252 ? -10.132 3.374 30.911 1.00 94.19 252 ASP A C 1
ATOM 2057 O O . ASP A 1 252 ? -11.151 3.307 31.598 1.00 94.19 252 ASP A O 1
ATOM 2061 N N . LYS A 1 253 ? -9.469 4.530 30.812 1.00 94.44 253 LYS A N 1
ATOM 2062 C CA . LYS A 1 253 ? -9.948 5.750 31.483 1.00 94.44 253 LYS A CA 1
ATOM 2063 C C . LYS A 1 253 ? -11.315 6.178 30.963 1.00 94.44 253 LYS A C 1
ATOM 2065 O O . LYS A 1 253 ? -12.150 6.648 31.738 1.00 94.44 253 LYS A O 1
ATOM 2070 N N . ALA A 1 254 ? -11.550 6.047 29.660 1.00 90.94 254 ALA A N 1
ATOM 2071 C CA . ALA A 1 254 ? -12.834 6.375 29.063 1.00 90.94 254 ALA A CA 1
ATOM 2072 C C . ALA A 1 254 ? -13.927 5.373 29.473 1.00 90.94 254 ALA A C 1
ATOM 2074 O O . ALA A 1 254 ? -15.047 5.799 29.765 1.00 90.94 254 ALA A O 1
ATOM 2075 N N . THR A 1 255 ? -13.626 4.074 29.569 1.00 90.94 255 THR A N 1
ATOM 2076 C CA . THR A 1 255 ? -14.578 3.054 30.043 1.00 90.94 255 THR A CA 1
ATOM 2077 C C . THR A 1 255 ? -14.886 3.221 31.534 1.00 90.94 255 THR A C 1
ATOM 2079 O O . THR A 1 255 ? -16.044 3.114 31.939 1.00 90.94 255 THR A O 1
ATOM 2082 N N . GLU A 1 256 ? -13.914 3.613 32.361 1.00 90.00 256 GLU A N 1
ATOM 2083 C CA . GLU A 1 256 ? -14.165 3.999 33.753 1.00 90.00 256 GLU A CA 1
ATOM 2084 C C . GLU A 1 256 ? -15.090 5.219 33.853 1.00 90.00 256 GLU A C 1
ATOM 2086 O O . GLU A 1 256 ? -16.025 5.247 34.660 1.00 90.00 256 GLU A O 1
ATOM 2091 N N . GLN A 1 257 ? -14.850 6.249 33.037 1.00 87.12 257 GLN A N 1
ATOM 2092 C CA . GLN A 1 257 ? -15.710 7.433 32.986 1.00 87.12 257 GLN A CA 1
ATOM 2093 C C . GLN A 1 257 ? -17.123 7.072 32.529 1.00 87.12 257 GLN A C 1
ATOM 2095 O O . GLN A 1 257 ? -18.098 7.534 33.124 1.00 87.12 257 GLN A O 1
ATOM 2100 N N . LYS A 1 258 ? -17.237 6.191 31.533 1.00 86.62 258 LYS A N 1
ATOM 2101 C CA . LYS A 1 258 ? -18.499 5.614 31.073 1.00 86.62 258 LYS A CA 1
ATOM 2102 C C . LYS A 1 258 ? -19.224 4.903 32.217 1.00 86.62 258 LYS A C 1
ATOM 2104 O O . LYS A 1 258 ? -20.399 5.189 32.446 1.00 86.62 258 LYS A O 1
ATOM 2109 N N . ALA A 1 259 ? -18.543 4.066 33.000 1.00 84.44 259 ALA A N 1
ATOM 2110 C CA . ALA A 1 259 ? -19.138 3.387 34.152 1.00 84.44 259 ALA A CA 1
ATOM 2111 C C . ALA A 1 259 ? -19.699 4.374 35.193 1.00 84.44 259 ALA A C 1
ATOM 2113 O O . ALA A 1 259 ? -20.762 4.137 35.770 1.00 84.44 259 ALA A O 1
ATOM 2114 N N . ARG A 1 260 ? -19.051 5.535 35.370 1.00 80.19 260 ARG A N 1
ATOM 2115 C CA . ARG A 1 260 ? -19.511 6.582 36.300 1.00 80.19 260 ARG A CA 1
ATOM 2116 C C . ARG A 1 260 ? -20.784 7.304 35.874 1.00 80.19 260 ARG A C 1
ATOM 2118 O O . ARG A 1 260 ? -21.398 7.965 36.709 1.00 80.19 260 ARG A O 1
ATOM 2125 N N . THR A 1 261 ? -21.194 7.183 34.614 1.00 69.38 261 THR A N 1
ATOM 2126 C CA . THR A 1 261 ? -22.449 7.780 34.129 1.00 69.38 261 THR A CA 1
ATOM 2127 C C . THR A 1 261 ? -23.691 6.991 34.553 1.00 69.38 261 THR A C 1
ATOM 2129 O O . THR A 1 261 ? -24.808 7.512 34.486 1.00 69.38 261 THR A O 1
ATOM 2132 N N . VAL A 1 262 ? -23.527 5.761 35.056 1.00 60.50 262 VAL A N 1
ATOM 2133 C CA . VAL A 1 262 ? -24.637 4.976 35.603 1.00 60.50 262 VAL A CA 1
ATOM 2134 C C . VAL A 1 262 ? -25.033 5.547 36.959 1.00 60.50 262 VAL A C 1
ATOM 2136 O O . VAL A 1 262 ? -24.220 5.657 37.874 1.00 60.50 262 VAL A O 1
ATOM 2139 N N . LYS A 1 263 ? -26.315 5.896 37.113 1.00 56.09 263 LYS A N 1
ATOM 2140 C CA . LYS A 1 263 ? -26.876 6.319 38.400 1.00 56.09 263 LYS A CA 1
ATOM 2141 C C . LYS A 1 263 ? -26.682 5.198 39.424 1.00 56.09 263 LYS A C 1
ATOM 2143 O O . LYS A 1 263 ? -27.386 4.192 39.377 1.00 56.09 263 LYS A O 1
ATOM 2148 N N . TYR A 1 264 ? -25.762 5.372 40.366 1.00 48.69 264 TYR A N 1
ATOM 2149 C CA . TYR A 1 264 ? -25.646 4.468 41.505 1.00 48.69 264 TYR A CA 1
ATOM 2150 C C . TYR A 1 264 ? -26.931 4.551 42.333 1.00 48.69 264 TYR A C 1
ATOM 2152 O O . TYR A 1 264 ? -27.328 5.635 42.772 1.00 48.69 264 TYR A O 1
ATOM 2160 N N . ILE A 1 265 ? -27.582 3.413 42.576 1.00 52.19 265 ILE A N 1
ATOM 2161 C CA . ILE A 1 265 ? -28.602 3.317 43.619 1.00 52.19 265 ILE A CA 1
ATOM 2162 C C . ILE A 1 265 ? -27.869 3.561 44.941 1.00 52.19 265 ILE A C 1
ATOM 2164 O O . ILE A 1 265 ? -27.166 2.689 45.448 1.00 52.19 265 ILE A O 1
ATOM 2168 N N . ARG A 1 266 ? -27.999 4.773 45.491 1.00 46.44 266 ARG A N 1
ATOM 2169 C CA . ARG A 1 266 ? -27.652 5.057 46.887 1.00 46.44 266 ARG A CA 1
ATOM 2170 C C . ARG A 1 266 ? -28.493 4.075 47.701 1.00 46.44 266 ARG A C 1
ATOM 2172 O O . ARG A 1 266 ? -29.716 4.121 47.584 1.00 46.44 266 ARG A O 1
ATOM 2179 N N . GLY A 1 267 ? -27.837 3.132 48.383 1.00 47.81 267 GLY A N 1
ATOM 2180 C CA . GLY A 1 267 ? -28.486 1.981 49.013 1.00 47.81 267 GLY A CA 1
ATOM 2181 C C . GLY A 1 267 ? -29.790 2.359 49.711 1.00 47.81 267 GLY A C 1
ATOM 2182 O O . GLY A 1 267 ? -29.868 3.437 50.302 1.00 47.81 267 GLY A O 1
ATOM 2183 N N . LEU A 1 268 ? -30.803 1.487 49.599 1.00 56.00 268 LEU A N 1
ATOM 2184 C CA . LEU A 1 268 ? -32.090 1.602 50.291 1.00 56.00 268 LEU A CA 1
ATOM 2185 C C . LEU A 1 268 ? -31.860 2.198 51.679 1.00 56.00 268 LEU A C 1
ATOM 2187 O O . LEU A 1 268 ? -31.232 1.563 52.528 1.00 56.00 268 LEU A O 1
ATOM 2191 N N . GLN A 1 269 ? -32.303 3.442 51.873 1.00 47.31 269 GLN A N 1
ATOM 2192 C CA . GLN A 1 269 ? -32.159 4.150 53.135 1.00 47.31 269 GLN A CA 1
ATOM 2193 C C . GLN A 1 269 ? -32.879 3.318 54.193 1.00 47.31 269 GLN A C 1
ATOM 2195 O O . GLN A 1 269 ? -34.107 3.329 54.265 1.00 47.31 269 GLN A O 1
ATOM 2200 N N . GLN A 1 270 ? -32.123 2.552 54.984 1.00 54.38 270 GLN A N 1
ATOM 2201 C CA . GLN A 1 270 ? -32.710 1.831 56.099 1.00 54.38 270 GLN A CA 1
ATOM 2202 C C . GLN A 1 270 ? -33.317 2.878 57.039 1.00 54.38 270 GLN A C 1
ATOM 2204 O O . GLN A 1 270 ? -32.620 3.823 57.431 1.00 54.38 270 GLN A O 1
ATOM 2209 N N . PRO A 1 271 ? -34.612 2.769 57.379 1.00 53.69 271 PRO A N 1
ATOM 2210 C CA . PRO A 1 271 ? -35.224 3.689 58.318 1.00 53.69 271 PRO A CA 1
ATOM 2211 C C . PRO A 1 271 ? -34.467 3.597 59.645 1.00 53.69 271 PRO A C 1
ATOM 2213 O O . PRO A 1 271 ? -34.343 2.528 60.238 1.00 53.69 271 PRO A O 1
ATOM 2216 N N . ARG A 1 272 ? -33.945 4.740 60.104 1.00 50.91 272 ARG A N 1
ATOM 2217 C CA . ARG A 1 272 ? -33.109 4.873 61.313 1.00 50.91 272 ARG A CA 1
ATOM 2218 C C . ARG A 1 272 ? -33.819 4.426 62.599 1.00 50.91 272 ARG A C 1
ATOM 2220 O O . ARG A 1 272 ? -33.166 4.208 63.612 1.00 50.91 272 ARG A O 1
ATOM 2227 N N . PHE A 1 273 ? -35.142 4.285 62.547 1.00 52.50 273 PHE A N 1
ATOM 2228 C CA . PHE A 1 273 ? -35.985 3.835 63.644 1.00 52.50 273 PHE A CA 1
ATOM 2229 C C . PHE A 1 273 ? -36.786 2.616 63.186 1.00 52.50 273 PHE A C 1
ATOM 2231 O O . PHE A 1 273 ? -37.820 2.741 62.531 1.00 52.50 273 PHE A O 1
ATOM 2238 N N . GLY A 1 274 ? -36.296 1.424 63.522 1.00 47.91 274 GLY A N 1
ATOM 2239 C CA . GLY A 1 274 ? -37.085 0.202 63.437 1.00 47.91 274 GLY A CA 1
ATOM 2240 C C . GLY A 1 274 ? -38.184 0.241 64.493 1.00 47.91 274 GLY A C 1
ATOM 2241 O O . GLY A 1 274 ? -37.973 -0.206 65.617 1.00 47.91 274 GLY A O 1
ATOM 2242 N N . ILE A 1 275 ? -39.355 0.785 64.154 1.00 46.56 275 ILE A N 1
ATOM 2243 C CA . ILE A 1 275 ? -40.554 0.571 64.968 1.00 46.56 275 ILE A CA 1
ATOM 2244 C C . ILE A 1 275 ? -40.981 -0.869 64.701 1.00 46.56 275 ILE A C 1
ATOM 2246 O O . ILE A 1 275 ? -41.452 -1.220 63.620 1.00 46.56 275 ILE A O 1
ATOM 2250 N N . GLY A 1 276 ? -40.655 -1.717 65.672 1.00 49.72 276 GLY A N 1
ATOM 2251 C CA . GLY A 1 276 ? -40.657 -3.158 65.543 1.00 49.72 276 GLY A CA 1
ATOM 2252 C C . GLY A 1 276 ? -42.004 -3.742 65.151 1.00 49.72 276 GLY A C 1
ATOM 2253 O O . GLY A 1 276 ? -42.982 -3.606 65.874 1.00 49.72 276 GLY A O 1
ATOM 2254 N N . ILE A 1 277 ? -41.984 -4.522 64.075 1.00 44.94 277 ILE A N 1
ATOM 2255 C CA . ILE A 1 277 ? -42.606 -5.843 64.032 1.00 44.94 277 ILE A CA 1
ATOM 2256 C C . ILE A 1 277 ? -41.583 -6.741 63.335 1.00 44.94 277 ILE A C 1
ATOM 2258 O O . ILE A 1 277 ? -41.157 -6.450 62.219 1.00 44.94 277 ILE A O 1
ATOM 2262 N N . ARG A 1 278 ? -41.136 -7.801 64.019 1.00 46.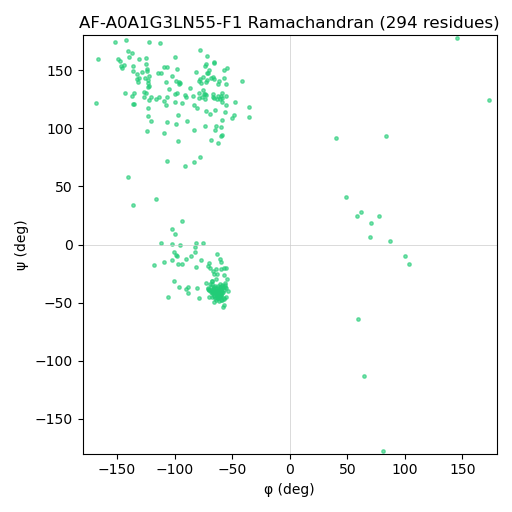50 278 ARG A N 1
ATOM 2263 C CA . ARG A 1 278 ? -40.267 -8.844 63.455 1.00 46.50 278 ARG A CA 1
ATOM 2264 C C . ARG A 1 278 ? -41.020 -9.546 62.321 1.00 46.50 278 ARG A C 1
ATOM 2266 O O . ARG A 1 278 ? -41.716 -10.526 62.547 1.00 46.50 278 ARG A O 1
ATOM 2273 N N . SER A 1 279 ? -40.919 -9.002 61.117 1.00 51.44 279 SER A N 1
ATOM 2274 C CA . SER A 1 279 ? -41.453 -9.577 59.889 1.00 51.44 279 SER A CA 1
ATOM 2275 C C . SER A 1 279 ? -40.288 -10.124 59.074 1.00 51.44 279 SER A C 1
ATOM 2277 O O . SER A 1 279 ? -39.340 -9.394 58.786 1.00 51.44 279 SER A O 1
ATOM 2279 N N . ALA A 1 280 ? -40.368 -11.393 58.670 1.00 55.50 280 ALA A N 1
ATOM 2280 C CA . ALA A 1 280 ? -39.414 -12.007 57.742 1.00 55.50 280 ALA A CA 1
ATOM 2281 C C . ALA A 1 280 ? -39.416 -11.342 56.345 1.00 55.50 280 ALA A C 1
ATOM 2283 O O . ALA A 1 280 ? -38.545 -11.627 55.532 1.00 55.50 280 ALA A O 1
ATOM 2284 N N . PHE A 1 281 ? -40.366 -10.437 56.077 1.00 52.59 281 PHE A N 1
ATOM 2285 C CA . PHE A 1 281 ? -40.571 -9.770 54.787 1.00 52.59 281 PHE A CA 1
ATOM 2286 C C . PHE A 1 281 ? -40.038 -8.328 54.730 1.00 52.59 281 PHE A C 1
ATOM 2288 O O . PHE A 1 281 ? -40.341 -7.585 53.799 1.00 52.59 281 PHE A O 1
ATOM 2295 N N . GLY A 1 282 ? -39.225 -7.914 55.706 1.00 53.12 282 GLY A N 1
ATOM 2296 C CA . GLY A 1 282 ? -38.564 -6.610 55.688 1.00 53.12 282 GLY A CA 1
ATOM 2297 C C . GLY A 1 282 ? -39.445 -5.434 56.151 1.00 53.12 282 GLY A C 1
ATOM 2298 O O . GLY A 1 282 ? -40.584 -5.618 56.585 1.00 53.12 282 GLY A O 1
ATOM 2299 N N . PRO A 1 283 ? -38.903 -4.203 56.112 1.00 52.44 283 PRO A N 1
ATOM 2300 C CA . PRO A 1 283 ? -39.431 -3.041 56.839 1.00 52.44 283 PRO A CA 1
ATOM 2301 C C . PRO A 1 283 ? -40.703 -2.410 56.245 1.00 52.44 283 PRO A C 1
ATOM 2303 O O . PRO A 1 283 ? -41.195 -1.423 56.785 1.00 52.44 283 PRO A O 1
ATOM 2306 N N . GLN A 1 284 ? -41.252 -2.956 55.156 1.00 50.16 284 GLN A N 1
ATOM 2307 C CA . GLN A 1 284 ? -42.352 -2.349 54.398 1.00 50.16 284 GLN A CA 1
ATOM 2308 C C . GLN A 1 284 ? -43.632 -3.197 54.424 1.00 50.16 284 GLN A C 1
ATOM 2310 O O . GLN A 1 284 ? -44.362 -3.300 53.444 1.00 50.16 284 GLN A O 1
ATOM 2315 N N . VAL A 1 285 ? -43.934 -3.792 55.578 1.00 55.56 285 VAL A N 1
ATOM 2316 C CA . VAL A 1 285 ? -45.212 -4.473 55.838 1.00 55.56 285 VAL A CA 1
ATOM 2317 C C . VAL A 1 285 ? -46.228 -3.504 56.451 1.00 55.56 285 VAL A C 1
ATOM 2319 O O . VAL A 1 285 ? -46.602 -3.594 57.617 1.00 55.56 285 VAL A O 1
ATOM 2322 N N . GLY A 1 286 ? -46.666 -2.527 55.657 1.00 56.84 286 GLY A N 1
ATOM 2323 C CA . GLY A 1 286 ? -47.811 -1.685 56.015 1.00 56.84 286 GLY A CA 1
ATOM 2324 C C . GLY A 1 286 ? -49.117 -2.493 56.067 1.00 56.84 286 GLY A C 1
ATOM 2325 O O . GLY A 1 286 ? -49.248 -3.535 55.416 1.00 56.84 286 GLY A O 1
ATOM 2326 N N . ARG A 1 287 ? -50.116 -2.012 56.825 1.00 50.53 287 ARG A N 1
ATOM 2327 C CA . ARG A 1 287 ? -51.461 -2.619 56.860 1.00 50.53 287 ARG A CA 1
ATOM 2328 C C . ARG A 1 287 ? -52.031 -2.707 55.439 1.00 50.53 287 ARG A C 1
ATOM 2330 O O . ARG A 1 287 ? -52.209 -1.686 54.788 1.00 50.53 287 ARG A O 1
ATOM 2337 N N . GLY A 1 288 ? -52.334 -3.923 54.986 1.00 58.62 288 GLY A N 1
ATOM 2338 C CA . GLY A 1 288 ? -52.971 -4.188 53.688 1.00 58.62 288 GLY A CA 1
ATOM 2339 C C . GLY A 1 288 ? -52.033 -4.640 52.564 1.00 58.62 288 GLY A C 1
ATOM 2340 O O . GLY A 1 288 ? -52.525 -5.115 51.545 1.00 58.62 288 GLY A O 1
ATOM 2341 N N . VAL A 1 289 ? -50.707 -4.583 52.746 1.00 57.91 289 VAL A N 1
ATOM 2342 C CA . VAL A 1 289 ? -49.738 -4.991 51.704 1.00 57.91 289 VAL A CA 1
ATOM 2343 C C . VAL A 1 289 ? -49.756 -6.507 51.464 1.00 57.91 289 VAL A C 1
ATOM 2345 O O . VAL A 1 289 ? -49.643 -6.947 50.328 1.00 57.91 289 VAL A O 1
ATOM 2348 N N . LEU A 1 290 ? -50.001 -7.305 52.509 1.00 56.91 290 LEU A N 1
ATOM 2349 C CA . LEU A 1 290 ? -50.041 -8.775 52.449 1.00 56.91 290 LEU A CA 1
ATOM 2350 C C . LEU A 1 290 ? -51.454 -9.352 52.233 1.00 56.91 290 LEU A C 1
ATOM 2352 O O . LEU A 1 290 ? -51.705 -10.508 52.571 1.00 56.91 290 LEU A O 1
ATOM 2356 N N . SER A 1 291 ? -52.411 -8.563 51.729 1.00 53.97 291 SER A N 1
ATOM 2357 C CA . SER A 1 291 ? -53.743 -9.108 51.444 1.00 53.97 291 SER A CA 1
ATOM 2358 C C . SER A 1 291 ? -53.695 -10.009 50.197 1.00 53.97 291 SER A C 1
ATOM 2360 O O . SER A 1 291 ? -53.053 -9.626 49.215 1.00 53.97 291 SER A O 1
ATOM 2362 N N . PRO A 1 292 ? -54.404 -11.156 50.173 1.00 52.22 292 PRO A N 1
ATOM 2363 C CA . PRO A 1 292 ? -54.437 -12.051 49.010 1.00 52.22 292 PRO A CA 1
ATOM 2364 C C . PRO A 1 292 ? -54.872 -11.376 47.698 1.00 52.22 292 PRO A C 1
ATOM 2366 O O . PRO A 1 292 ? -54.560 -11.871 46.624 1.00 52.22 292 PRO A O 1
ATOM 2369 N N . ARG A 1 293 ? -55.559 -10.225 47.772 1.00 53.66 293 ARG A N 1
ATOM 2370 C CA . ARG A 1 293 ? -55.975 -9.430 46.605 1.00 53.66 293 ARG A CA 1
ATOM 2371 C C . ARG A 1 293 ? -54.830 -8.748 45.855 1.00 53.66 293 ARG A C 1
ATOM 2373 O O . ARG A 1 293 ? -55.036 -8.394 44.707 1.00 53.66 293 ARG A O 1
ATOM 2380 N N . ASN A 1 294 ? -53.667 -8.560 46.479 1.00 52.91 294 ASN A N 1
ATOM 2381 C CA . ASN A 1 294 ? -52.511 -7.913 45.841 1.00 52.91 294 ASN A CA 1
ATOM 2382 C C . ASN A 1 294 ? -51.517 -8.921 45.236 1.00 52.91 294 ASN A C 1
ATOM 2384 O O . ASN A 1 294 ? -50.487 -8.509 44.713 1.00 52.91 294 ASN A O 1
ATOM 2388 N N . PHE A 1 295 ? -51.796 -10.223 45.359 1.00 51.66 295 PHE A N 1
ATOM 2389 C CA . PHE A 1 295 ? -50.954 -11.310 44.848 1.00 51.66 295 PHE A CA 1
ATOM 2390 C C . PHE A 1 295 ? -51.482 -11.941 43.546 1.00 51.66 295 PHE A C 1
ATOM 2392 O O . PHE A 1 295 ? -50.854 -12.873 43.046 1.00 51.66 295 PHE A O 1
ATOM 2399 N N . LEU A 1 296 ? -52.610 -11.453 43.014 1.00 40.84 296 LEU A N 1
ATOM 2400 C CA . LEU A 1 296 ? -53.164 -11.831 41.708 1.00 40.84 296 LEU A CA 1
ATOM 2401 C C . LEU A 1 296 ? -52.907 -10.731 40.679 1.00 40.84 296 LEU A C 1
ATOM 2403 O O . LEU A 1 296 ? -53.195 -9.559 41.011 1.00 40.84 296 LEU A O 1
#

Mean predicted aligned error: 17.28 Å

Secondary structure (DSSP, 8-state):
---HHHHHHHHHHHHTT--EEEEE-TTS-EEEEEEEEEEEEE-TTSPEEEEEETTEEEEEETT-EEESSSS-EEETTT--TT-EEEEEETTEEEEEEEEEEEEEPP-SEEEEEEETTT-EEE-TTT-BEEE----SS------------SS-------SS-HHHHHHHHHHHHHHHHHSSSP----SHHHHHHH-GGGHHHHHHHHHHHHHHHHHHHHHTT-EEEEETTEEEEE--HHHHHHHHHHHHHHHHHHHHHHHHTS---------SS------TT-S---TTTT-GGG--